Protein AF-A0A9P3Q0M2-F1 (afdb_monomer)

pLDDT: mean 89.01, std 15.73, range [30.95, 98.69]

Secondary structure (DSSP, 8-state):
--------------THHHHHHHHHHHHHHT--HHHHHHHHHHHHHHHHTT-HHHHHHHHHHHHHT-STHHHHHHHHHHHHHHHTT-HHHHHHHHHHHHHHT-THHHHHHHHHHTTT-HHHHHHHHHHHHHT--HHHHHHHHHHHHHHHHTT-HHHHHHHHHHHHHTT-HHHHHHHHHHHHHTT-HHHHHHHHHHHHHTT-HHHHHHHHHHHHHTT-HHHHHHHHHHHHHTT-HHHHHHHHHHHHHTT-HHHHHHHHHHHHHHH--

Radius of gyration: 24.87 Å; Cα contacts (8 Å, |Δi|>4): 373; chains: 1; bounding box: 57×40×70 Å

Structure (mmCIF, N/CA/C/O backbone):
data_AF-A0A9P3Q0M2-F1
#
_entry.id   AF-A0A9P3Q0M2-F1
#
loop_
_atom_site.group_PDB
_atom_site.id
_atom_site.type_symbol
_atom_site.label_atom_id
_atom_site.label_alt_id
_atom_site.label_comp_id
_atom_site.label_asym_id
_atom_site.label_entity_id
_atom_site.label_seq_id
_atom_site.pdbx_PDB_ins_code
_atom_site.Cartn_x
_atom_site.Cartn_y
_atom_site.Cartn_z
_atom_site.occupancy
_atom_site.B_iso_or_equiv
_atom_site.auth_seq_id
_atom_site.auth_comp_id
_atom_site.auth_asym_id
_atom_site.auth_atom_id
_atom_site.pdbx_PDB_model_num
ATOM 1 N N . MET A 1 1 ? 2.615 19.450 30.483 1.00 36.56 1 MET A N 1
ATOM 2 C CA . MET A 1 1 ? 1.726 19.900 29.389 1.00 36.56 1 MET A CA 1
ATOM 3 C C . MET A 1 1 ? 0.314 19.553 29.832 1.00 36.56 1 MET A C 1
ATOM 5 O O . MET A 1 1 ? 0.139 18.404 30.217 1.00 36.56 1 MET A O 1
ATOM 9 N N . PRO A 1 2 ? -0.629 20.501 29.944 1.00 39.22 2 PRO A N 1
ATOM 10 C CA . PRO A 1 2 ? -1.907 20.215 30.584 1.00 39.22 2 PRO A CA 1
ATOM 11 C C . PRO A 1 2 ? -2.795 19.398 29.638 1.00 39.22 2 PRO A C 1
ATOM 13 O O . PRO A 1 2 ? -2.992 19.779 28.486 1.00 39.22 2 PRO A O 1
ATOM 16 N N . HIS A 1 3 ? -3.291 18.266 30.135 1.00 30.95 3 HIS A N 1
ATOM 17 C CA . HIS A 1 3 ? -4.334 17.471 29.501 1.00 30.95 3 HIS A CA 1
ATOM 18 C C . HIS A 1 3 ? -5.631 18.290 29.502 1.00 30.95 3 HIS A C 1
ATOM 20 O O . HIS A 1 3 ? -6.037 18.797 30.545 1.00 30.95 3 HIS A O 1
ATOM 26 N N . ALA A 1 4 ? -6.252 18.466 28.336 1.00 34.69 4 ALA A N 1
ATOM 27 C CA . ALA A 1 4 ? -7.595 19.023 28.255 1.00 34.69 4 ALA A CA 1
ATOM 28 C C . ALA A 1 4 ? -8.579 17.959 28.761 1.00 34.69 4 ALA A C 1
ATOM 30 O O . ALA A 1 4 ? -8.802 16.948 28.098 1.00 34.69 4 ALA A O 1
ATOM 31 N N . GLU A 1 5 ? -9.112 18.167 29.962 1.00 33.06 5 GLU A N 1
ATOM 32 C CA . GLU A 1 5 ? -10.186 17.358 30.530 1.00 33.06 5 GLU A CA 1
ATOM 33 C C . GLU A 1 5 ? -11.499 17.733 29.830 1.00 33.06 5 GLU A C 1
ATOM 35 O O . GLU A 1 5 ? -11.988 18.856 29.940 1.00 33.06 5 GLU A O 1
ATOM 40 N N . PHE A 1 6 ? -12.049 16.799 29.055 1.00 36.62 6 PHE A N 1
ATOM 41 C CA . PHE A 1 6 ? -13.415 16.885 28.551 1.00 36.62 6 PHE A CA 1
ATOM 42 C C . PHE A 1 6 ? -14.324 16.212 29.585 1.00 36.62 6 PHE A C 1
ATOM 44 O O . PHE A 1 6 ? -14.354 14.986 29.677 1.00 36.62 6 PHE A O 1
ATOM 51 N N . GLU A 1 7 ? -15.015 17.010 30.403 1.00 31.94 7 GLU A N 1
ATOM 52 C CA . GLU A 1 7 ? -15.981 16.509 31.386 1.00 31.94 7 GLU A CA 1
ATOM 53 C C . GLU A 1 7 ? -17.173 15.836 30.684 1.00 31.94 7 GLU A C 1
ATOM 55 O O . GLU A 1 7 ? -17.812 16.402 29.791 1.00 31.94 7 GLU A O 1
ATOM 60 N N . VAL A 1 8 ? -17.458 14.598 31.096 1.00 35.34 8 VAL A N 1
ATOM 61 C CA . VAL A 1 8 ? -18.585 13.786 30.628 1.00 35.34 8 VAL A CA 1
ATOM 62 C C . VAL A 1 8 ? -19.666 13.818 31.707 1.00 35.34 8 VAL A C 1
ATOM 64 O O . VAL A 1 8 ? -19.626 13.043 32.659 1.00 35.34 8 VAL A O 1
ATOM 67 N N . GLU A 1 9 ? -20.640 14.718 31.570 1.00 31.38 9 GLU A N 1
ATOM 68 C CA . GLU A 1 9 ? -21.904 14.617 32.306 1.00 31.38 9 GLU A CA 1
ATOM 69 C C . GLU A 1 9 ? -22.794 13.576 31.612 1.00 31.38 9 GLU A C 1
ATOM 71 O O . GLU A 1 9 ? -23.269 13.780 30.491 1.00 31.38 9 GLU A O 1
ATOM 76 N N . ALA A 1 10 ? -22.970 12.428 32.266 1.00 36.44 10 ALA A N 1
ATOM 77 C CA . ALA A 1 10 ? -23.873 11.369 31.840 1.00 36.44 10 ALA A CA 1
ATOM 78 C C . ALA A 1 10 ? -25.262 11.613 32.441 1.00 36.44 10 ALA A C 1
ATOM 80 O O . ALA A 1 10 ? -25.423 11.547 33.658 1.00 36.44 10 ALA A O 1
ATOM 81 N N . ASP A 1 11 ? -26.259 11.858 31.590 1.00 34.75 11 ASP A N 1
ATOM 82 C CA . ASP A 1 11 ? -27.651 12.015 32.010 1.00 34.75 11 ASP A CA 1
ATOM 83 C C . ASP A 1 11 ? -28.546 11.028 31.240 1.00 34.75 11 ASP A C 1
ATOM 85 O O . ASP A 1 11 ? -28.622 11.065 30.011 1.00 34.75 11 ASP A O 1
ATOM 89 N N . GLY A 1 12 ? -29.192 10.130 31.993 1.00 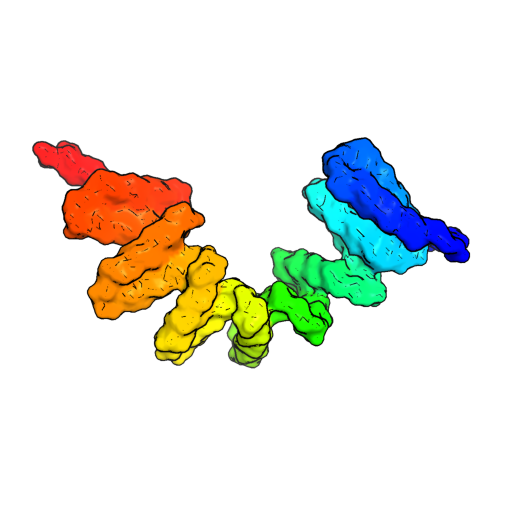37.06 12 GLY A N 1
ATOM 90 C CA . GLY A 1 12 ? -30.376 9.347 31.612 1.00 37.06 12 GLY A CA 1
ATOM 91 C C . GLY A 1 12 ? -30.240 8.309 30.489 1.00 37.06 12 GLY A C 1
ATOM 92 O O . GLY A 1 12 ? -30.493 8.609 29.326 1.00 37.06 12 GLY A O 1
ATOM 93 N N . ALA A 1 13 ? -29.984 7.047 30.853 1.00 41.59 13 ALA A N 1
ATOM 94 C CA . ALA A 1 13 ? -30.160 5.886 29.979 1.00 41.59 13 ALA A CA 1
ATOM 95 C C . ALA A 1 13 ? -31.658 5.585 29.766 1.00 41.59 13 ALA A C 1
ATOM 97 O O . ALA A 1 13 ? -32.341 5.068 30.650 1.00 41.59 13 ALA A O 1
ATOM 98 N N . GLY A 1 14 ? -32.156 5.916 28.580 1.00 37.84 14 GLY A N 1
ATOM 99 C CA . GLY A 1 14 ? -33.434 5.474 28.033 1.00 37.84 14 GLY A CA 1
ATOM 100 C C . GLY A 1 14 ? -33.259 5.217 26.537 1.00 37.84 14 GLY A C 1
ATOM 101 O O . GLY A 1 14 ? -32.333 5.756 25.937 1.00 37.84 14 GLY A O 1
ATOM 102 N N . ASP A 1 15 ? -34.142 4.405 25.965 1.00 45.91 15 ASP A N 1
ATOM 103 C CA . ASP A 1 15 ? -34.251 3.882 24.581 1.00 45.91 15 ASP A CA 1
ATOM 104 C C . ASP A 1 15 ? -34.041 4.893 23.411 1.00 45.91 15 ASP A C 1
ATOM 106 O O . ASP A 1 15 ? -34.104 4.551 22.236 1.00 45.91 15 ASP A O 1
ATOM 110 N N . ASP A 1 16 ? -33.755 6.160 23.715 1.00 50.00 16 ASP A N 1
ATOM 111 C CA . ASP A 1 16 ? -33.423 7.245 22.787 1.00 50.00 16 ASP A CA 1
ATOM 112 C C . ASP A 1 16 ? -31.990 7.169 22.224 1.00 50.00 16 ASP A C 1
ATOM 114 O O . ASP A 1 16 ? -31.691 7.821 21.219 1.00 50.00 16 ASP A O 1
ATOM 118 N N . GLY A 1 17 ? -31.089 6.424 22.877 1.00 50.56 17 GLY A N 1
ATOM 119 C CA . GLY A 1 17 ? -29.683 6.291 22.469 1.00 50.56 17 GLY A CA 1
ATOM 120 C C . GLY A 1 17 ? -29.527 5.608 21.108 1.00 50.56 17 GLY A C 1
ATOM 121 O O . GLY A 1 17 ? -28.944 6.189 20.193 1.00 50.56 17 GLY A O 1
ATOM 122 N N . ASP A 1 18 ? -30.147 4.440 20.942 1.00 53.16 18 ASP A N 1
ATOM 123 C CA . ASP A 1 18 ? -30.069 3.624 19.720 1.00 53.16 18 ASP A CA 1
ATOM 124 C C . ASP A 1 18 ? -30.731 4.344 18.523 1.00 53.16 18 ASP A C 1
ATOM 126 O O . ASP A 1 18 ? -30.150 4.516 17.448 1.00 53.16 18 ASP A O 1
ATOM 130 N N . MET A 1 19 ? -31.891 4.967 18.774 1.00 58.34 19 MET A N 1
ATOM 131 C CA . MET A 1 19 ? -32.598 5.825 17.813 1.00 58.34 19 MET A CA 1
ATOM 132 C C . MET A 1 19 ? -31.784 7.051 17.372 1.00 58.34 19 MET A C 1
ATOM 134 O O . MET A 1 19 ? -32.014 7.598 16.289 1.00 58.34 19 MET A O 1
ATOM 138 N N . SER A 1 20 ? -30.858 7.531 18.208 1.00 69.94 20 SER A N 1
ATOM 139 C CA . SER A 1 20 ? -30.051 8.709 17.891 1.00 69.94 20 SER A CA 1
ATOM 140 C C . SER A 1 20 ? -28.869 8.401 16.972 1.00 69.94 20 SER A C 1
ATOM 142 O O . SER A 1 20 ? -28.555 9.234 16.117 1.00 69.94 20 SER A O 1
ATOM 144 N N . CYS A 1 21 ? -28.272 7.209 17.068 1.00 72.88 21 CYS A N 1
ATOM 145 C CA . CYS A 1 21 ? -27.162 6.803 16.206 1.00 72.88 21 CYS A CA 1
ATOM 146 C C . CYS A 1 21 ? -27.637 6.477 14.779 1.00 72.88 21 CYS A C 1
ATOM 148 O O . CYS A 1 21 ? -27.125 7.046 13.809 1.00 72.88 21 CYS A O 1
ATOM 150 N N . GLU A 1 22 ? -28.687 5.661 14.636 1.00 75.50 22 GLU A N 1
ATOM 151 C CA . GLU A 1 22 ? -29.245 5.312 13.320 1.00 75.50 22 GLU A CA 1
ATOM 152 C C . GLU A 1 22 ? -29.756 6.546 12.566 1.00 75.50 22 GLU A C 1
ATOM 154 O O . GLU A 1 22 ? -29.507 6.731 11.370 1.00 75.50 22 GLU A O 1
ATOM 159 N N . ARG A 1 23 ? -30.431 7.453 13.280 1.00 75.31 23 ARG A N 1
ATOM 160 C CA . ARG A 1 23 ? -30.933 8.701 12.698 1.00 75.31 23 ARG A CA 1
ATOM 161 C C . ARG A 1 23 ? -29.802 9.611 12.233 1.00 75.31 23 ARG A C 1
ATOM 163 O O . ARG A 1 23 ? -29.940 10.256 11.194 1.00 75.31 23 ARG A O 1
ATOM 170 N N . ALA A 1 24 ? -28.701 9.675 12.976 1.00 78.06 24 ALA A N 1
ATOM 171 C CA . ALA A 1 24 ? -27.523 10.433 12.576 1.00 78.06 24 ALA A CA 1
ATOM 172 C C . ALA A 1 24 ? -26.883 9.855 11.307 1.00 78.06 24 ALA A C 1
ATOM 174 O O . ALA A 1 24 ? -26.592 10.610 10.378 1.00 78.06 24 ALA A O 1
ATOM 175 N N . ARG A 1 25 ? -26.762 8.525 11.219 1.00 80.31 25 ARG A N 1
ATOM 176 C CA . ARG A 1 25 ? -26.236 7.835 10.035 1.00 80.31 25 ARG A CA 1
ATOM 177 C C . ARG A 1 25 ? -27.048 8.140 8.778 1.00 80.31 25 ARG A C 1
ATOM 179 O O . ARG A 1 25 ? -26.479 8.582 7.783 1.00 80.31 25 ARG A O 1
ATOM 186 N N . LEU A 1 26 ? -28.375 8.015 8.850 1.00 76.88 26 LEU A N 1
ATOM 187 C CA . LEU A 1 26 ? -29.267 8.339 7.730 1.00 76.88 26 LEU A CA 1
ATOM 188 C C . LEU A 1 26 ? -29.127 9.797 7.276 1.00 76.88 26 LEU A C 1
ATOM 190 O O . LEU A 1 26 ? -29.153 10.080 6.083 1.00 76.88 26 LEU A O 1
ATOM 194 N N . LEU A 1 27 ? -28.978 10.735 8.214 1.00 77.06 27 LEU A N 1
ATOM 195 C CA . LEU A 1 27 ? -28.785 12.151 7.895 1.00 77.06 27 LEU A CA 1
ATOM 196 C C . LEU A 1 27 ? -27.441 12.397 7.205 1.00 77.06 27 LEU A C 1
ATOM 198 O O . LEU A 1 27 ? -27.375 13.179 6.258 1.00 77.06 27 LEU A O 1
ATOM 202 N N . TYR A 1 28 ? -26.388 11.723 7.650 1.00 74.75 28 TYR A N 1
ATOM 203 C CA . TYR A 1 28 ? -25.047 11.873 7.107 1.00 74.75 28 TYR A CA 1
ATOM 204 C C . TYR A 1 28 ? -24.900 11.268 5.699 1.00 74.75 28 TYR A C 1
ATOM 206 O O . TYR A 1 28 ? -24.340 11.914 4.813 1.00 74.75 28 TYR A O 1
ATOM 214 N N . GLU A 1 29 ? -25.493 10.097 5.446 1.00 80.75 29 GLU A N 1
ATOM 215 C CA . GLU A 1 29 ? -25.455 9.411 4.140 1.00 80.75 29 GLU A CA 1
ATOM 216 C C . GLU A 1 29 ? -26.089 10.232 2.996 1.00 80.75 29 GLU A C 1
ATOM 218 O O . GLU A 1 29 ? -25.781 10.019 1.825 1.00 80.75 29 GLU A O 1
ATOM 223 N N . THR A 1 30 ? -26.928 11.226 3.308 1.00 75.81 30 THR A N 1
ATOM 224 C CA . THR A 1 30 ? -27.509 12.131 2.298 1.00 75.81 30 THR A CA 1
ATOM 225 C C . THR A 1 30 ? -26.519 13.146 1.712 1.00 75.81 30 THR A C 1
ATOM 227 O O . THR A 1 30 ? -26.851 13.817 0.733 1.00 75.81 30 THR A O 1
ATOM 230 N N . GLY A 1 31 ? -25.330 13.314 2.308 1.00 70.19 31 GLY A N 1
ATOM 231 C CA . GLY A 1 31 ? -24.281 14.222 1.820 1.00 70.19 31 GLY A CA 1
ATOM 232 C C . GLY A 1 31 ? -24.611 15.719 1.914 1.00 70.19 31 GLY A C 1
ATOM 233 O O . GLY A 1 31 ? -23.877 16.557 1.390 1.00 70.19 31 GLY A O 1
ATOM 234 N N . ASN A 1 32 ? -25.713 16.091 2.571 1.00 76.81 32 ASN A N 1
ATOM 235 C CA . ASN A 1 32 ? -26.120 17.483 2.731 1.00 76.81 32 ASN A CA 1
ATOM 236 C C . ASN A 1 32 ? -25.413 18.126 3.935 1.00 76.81 32 ASN A C 1
ATOM 238 O O . ASN A 1 32 ? -25.534 17.650 5.062 1.00 76.81 32 ASN A O 1
ATOM 242 N N . VAL A 1 33 ? -24.745 19.263 3.717 1.00 74.38 33 VAL A N 1
ATOM 243 C CA . VAL A 1 33 ? -23.984 19.995 4.751 1.00 74.38 33 VAL A CA 1
ATOM 244 C C . VAL A 1 33 ? -24.834 20.352 5.980 1.00 74.38 33 VAL A C 1
ATOM 246 O O . VAL A 1 33 ? -24.367 20.233 7.111 1.00 74.38 33 VAL A O 1
ATOM 249 N N . ALA A 1 34 ? -26.100 20.740 5.796 1.00 73.94 34 ALA A N 1
ATOM 250 C CA . ALA A 1 34 ? -26.996 21.047 6.913 1.00 73.94 34 ALA A CA 1
ATOM 251 C C . ALA A 1 34 ? -27.408 19.785 7.693 1.00 73.94 34 ALA A C 1
ATOM 253 O O . ALA A 1 34 ? -27.592 19.837 8.910 1.00 73.94 34 ALA A O 1
ATOM 254 N N . LEU A 1 35 ? -27.523 18.644 7.007 1.00 78.50 35 LEU A N 1
ATOM 255 C CA . LEU A 1 35 ? -27.840 17.359 7.633 1.00 78.50 35 LEU A CA 1
ATOM 256 C C . LEU A 1 35 ? -26.613 16.747 8.327 1.00 78.50 35 LEU A C 1
ATOM 258 O O . LEU A 1 35 ? -26.788 16.095 9.351 1.00 78.50 35 LEU A O 1
ATOM 262 N N . ARG A 1 36 ? -25.388 17.057 7.877 1.00 79.88 36 ARG A N 1
ATOM 263 C CA . ARG A 1 36 ? -24.129 16.712 8.568 1.00 79.88 36 ARG A CA 1
ATOM 264 C C . ARG A 1 36 ? -24.054 17.347 9.960 1.00 79.88 36 ARG A C 1
ATOM 266 O O . ARG A 1 36 ? -23.801 16.645 10.930 1.00 79.88 36 ARG A O 1
ATOM 273 N N . ALA A 1 37 ? -24.386 18.634 10.094 1.00 83.00 37 ALA A N 1
ATOM 274 C CA . ALA A 1 37 ? -24.434 19.303 11.402 1.00 83.00 37 ALA A CA 1
ATOM 275 C C . ALA A 1 37 ? -25.520 18.722 12.334 1.00 83.00 37 ALA A C 1
ATOM 277 O O . ALA A 1 37 ? -25.347 18.645 13.553 1.00 83.00 37 ALA A O 1
ATOM 278 N N . ALA A 1 38 ? -26.653 18.290 11.769 1.00 84.69 38 ALA A N 1
ATOM 279 C CA . ALA A 1 38 ? -27.684 17.595 12.532 1.00 84.69 38 ALA A CA 1
ATOM 280 C C . ALA A 1 38 ? -27.216 16.197 12.977 1.00 84.69 38 ALA A C 1
ATOM 282 O O . ALA A 1 38 ? -27.433 15.837 14.134 1.00 84.69 38 ALA A O 1
ATOM 283 N N . ALA A 1 39 ? -26.552 15.443 12.096 1.00 85.50 39 ALA A N 1
ATOM 284 C CA . ALA A 1 39 ? -25.956 14.144 12.401 1.00 85.50 39 ALA A CA 1
ATOM 285 C C . ALA A 1 39 ? -24.900 14.257 13.509 1.00 85.50 39 ALA A C 1
ATOM 287 O O . ALA A 1 39 ? -24.978 13.528 14.494 1.00 85.50 39 ALA A O 1
ATOM 288 N N . GLU A 1 40 ? -24.001 15.244 13.423 1.00 89.31 40 GLU A N 1
ATOM 289 C CA . GLU A 1 40 ? -23.014 15.537 14.466 1.00 89.31 40 GLU A CA 1
ATOM 290 C C . GLU A 1 40 ? -23.672 15.717 15.834 1.00 89.31 40 GLU A C 1
ATOM 292 O O . GLU A 1 40 ? -23.230 15.136 16.824 1.00 89.31 40 GLU A O 1
ATOM 297 N N . LYS A 1 41 ? -24.745 16.512 15.910 1.00 89.12 41 LYS A N 1
ATOM 298 C CA . LYS A 1 41 ? -25.440 16.766 17.176 1.00 89.12 41 LYS A CA 1
ATOM 299 C C . LYS A 1 41 ? -25.989 15.478 17.794 1.00 89.12 41 LYS A C 1
ATOM 301 O O . LYS A 1 41 ? -25.899 15.305 19.010 1.00 89.12 41 LYS A O 1
ATOM 306 N N . TRP A 1 42 ? -26.558 14.600 16.973 1.00 88.81 42 TRP A N 1
ATOM 307 C CA . TRP A 1 42 ? -27.089 13.315 17.419 1.00 88.81 42 TRP A CA 1
ATOM 308 C C . TRP A 1 42 ? -25.973 12.355 17.839 1.00 88.81 42 TRP A C 1
ATOM 310 O O . TRP A 1 42 ? -26.016 11.848 18.960 1.00 88.81 42 TRP A O 1
ATOM 320 N N . TRP A 1 43 ? -24.922 12.203 17.031 1.00 90.88 43 TRP A N 1
ATOM 321 C CA . TRP A 1 43 ? -23.765 11.384 17.395 1.00 90.88 43 TRP A CA 1
ATOM 322 C C . TRP A 1 43 ? -23.063 11.887 18.653 1.00 90.88 43 TRP A C 1
ATOM 324 O O . TRP A 1 43 ? -22.723 11.087 19.511 1.00 90.88 43 TRP A O 1
ATOM 334 N N . ARG A 1 44 ? -22.921 13.202 18.854 1.00 92.88 44 ARG A N 1
ATOM 335 C CA . ARG A 1 44 ? -22.364 13.769 20.097 1.00 92.88 44 ARG A CA 1
ATOM 336 C C . ARG A 1 44 ? -23.197 13.459 21.335 1.00 92.88 44 ARG A C 1
ATOM 338 O O . ARG A 1 44 ? -22.645 13.461 22.434 1.00 92.88 44 ARG A O 1
ATOM 345 N N . ARG A 1 45 ? -24.511 13.282 21.194 1.00 91.00 45 ARG A N 1
ATOM 346 C CA . ARG A 1 45 ? -25.385 12.882 22.303 1.00 91.00 45 ARG A CA 1
ATOM 347 C C . ARG A 1 45 ? -25.177 11.402 22.620 1.00 91.00 45 ARG A C 1
ATOM 349 O O . ARG A 1 45 ? -24.841 11.088 23.755 1.00 91.00 45 ARG A O 1
ATOM 356 N N . ALA A 1 46 ? -25.287 10.541 21.612 1.00 90.69 46 ALA A N 1
ATOM 357 C CA . ALA A 1 46 ? -25.089 9.098 21.745 1.00 90.69 46 ALA A CA 1
ATOM 358 C C . ALA A 1 46 ? -23.677 8.738 22.249 1.00 90.69 46 ALA A C 1
ATOM 360 O O . ALA A 1 46 ? -23.503 7.945 23.175 1.00 90.69 46 ALA A O 1
ATOM 361 N N . ALA A 1 47 ? -22.651 9.397 21.710 1.00 92.00 47 ALA A N 1
ATOM 362 C CA . ALA A 1 47 ? -21.263 9.156 22.081 1.00 92.00 47 ALA A CA 1
ATOM 363 C C . ALA A 1 47 ? -20.985 9.481 23.558 1.00 92.00 47 ALA A C 1
ATOM 365 O O . ALA A 1 47 ? -20.221 8.769 24.213 1.00 92.00 47 ALA A O 1
ATOM 366 N N . ARG A 1 48 ? -21.640 10.519 24.104 1.00 91.94 48 ARG A N 1
ATOM 367 C CA . ARG A 1 48 ? -21.566 10.872 25.534 1.00 91.94 48 ARG A CA 1
ATOM 368 C C . ARG A 1 48 ? -22.298 9.885 26.434 1.00 91.94 48 ARG A C 1
ATOM 370 O O . ARG A 1 48 ? -21.877 9.705 27.569 1.00 91.94 48 ARG A O 1
ATOM 377 N N . SER A 1 49 ? -23.341 9.219 25.938 1.00 89.50 49 SER A N 1
ATOM 378 C CA . SER A 1 49 ? -23.985 8.113 26.658 1.00 89.50 49 SER A CA 1
ATOM 379 C C . SER A 1 49 ? -23.201 6.795 26.597 1.00 89.50 49 SER A C 1
ATOM 381 O O . SER A 1 49 ? -23.654 5.803 27.155 1.00 89.50 49 SER A O 1
ATOM 383 N N . GLY A 1 50 ? -22.026 6.774 25.957 1.00 89.31 50 GLY A N 1
ATOM 384 C CA . GLY A 1 50 ? -21.166 5.591 25.883 1.00 89.31 50 GLY A CA 1
ATOM 385 C C . GLY A 1 50 ? -21.416 4.691 24.673 1.00 89.31 50 GLY A C 1
ATOM 386 O O . GLY A 1 50 ? -20.861 3.600 24.625 1.00 89.31 50 GLY A O 1
ATOM 387 N N . ASP A 1 51 ? -22.211 5.131 23.695 1.00 92.50 51 ASP A N 1
ATOM 388 C CA . ASP A 1 51 ? -22.429 4.389 22.451 1.00 92.50 51 ASP A CA 1
ATOM 389 C C . ASP A 1 51 ? -21.146 4.392 21.601 1.00 92.50 51 ASP A C 1
ATOM 391 O O . ASP A 1 51 ? -20.719 5.432 21.089 1.00 92.50 51 ASP A O 1
ATOM 395 N N . HIS A 1 52 ? -20.522 3.222 21.460 1.00 92.31 52 HIS A N 1
ATOM 396 C CA . HIS A 1 52 ? -19.262 3.064 20.737 1.00 92.31 52 HIS A CA 1
ATOM 397 C C . HIS A 1 52 ? -19.402 3.255 19.222 1.00 92.31 52 HIS A C 1
ATOM 399 O O . HIS A 1 52 ? -18.461 3.749 18.600 1.00 92.31 52 HIS A O 1
ATOM 405 N N . GLU A 1 53 ? -20.552 2.920 18.632 1.00 91.19 53 GLU A N 1
ATOM 40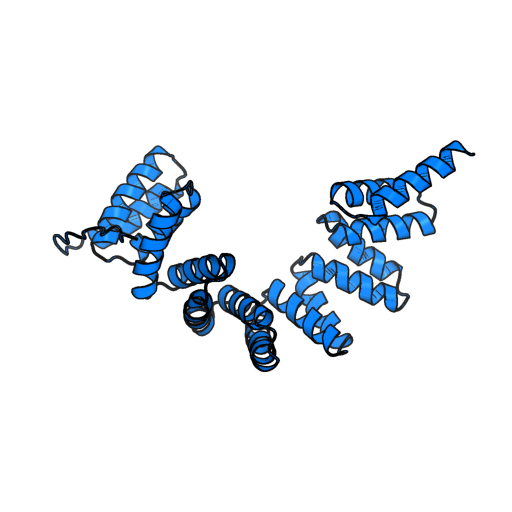6 C CA . GLU A 1 53 ? -20.831 3.136 17.205 1.00 91.19 53 GLU A CA 1
ATOM 407 C C . GLU A 1 53 ? -20.944 4.637 16.919 1.00 91.19 53 GLU A C 1
ATOM 409 O O . GLU A 1 53 ? -20.375 5.156 15.954 1.00 91.19 53 GLU A O 1
ATOM 414 N N . ALA A 1 54 ? -21.610 5.375 17.812 1.00 91.94 54 ALA A N 1
ATOM 415 C CA . ALA A 1 54 ? -21.691 6.826 17.715 1.00 91.94 54 ALA A CA 1
ATOM 416 C C . ALA A 1 54 ? -20.336 7.505 17.955 1.00 91.94 54 ALA A C 1
ATOM 418 O O . ALA A 1 54 ? -20.007 8.467 17.262 1.00 91.94 54 ALA A O 1
ATOM 419 N N . GLN A 1 55 ? -19.535 7.011 18.906 1.00 95.25 55 GLN A N 1
ATOM 420 C CA . GLN A 1 55 ? -18.159 7.478 19.122 1.00 95.25 55 GLN A CA 1
ATOM 421 C C . GLN A 1 55 ? -17.302 7.257 17.865 1.00 95.25 55 GLN A C 1
ATOM 423 O O . GLN A 1 55 ? -16.606 8.172 17.423 1.00 95.25 55 GLN A O 1
ATOM 428 N N . TYR A 1 56 ? -17.388 6.079 17.243 1.00 93.81 56 TYR A N 1
ATOM 429 C CA . TYR A 1 56 ? -16.696 5.789 15.989 1.00 93.81 56 TYR A CA 1
ATOM 430 C C . TYR A 1 56 ? -17.147 6.717 14.856 1.00 93.81 56 TYR A C 1
ATOM 432 O O . TYR A 1 56 ? -16.307 7.378 14.238 1.00 93.81 56 TYR A O 1
ATOM 440 N N . SER A 1 57 ? -18.458 6.812 14.630 1.00 91.62 57 SER A N 1
ATOM 441 C CA . SER A 1 57 ? -19.055 7.613 13.555 1.00 91.62 57 SER A CA 1
ATOM 442 C C . SER A 1 57 ? -18.726 9.101 13.694 1.00 91.62 57 SER A C 1
ATOM 444 O O . SER A 1 57 ? -18.353 9.759 12.721 1.00 91.62 57 SER A O 1
ATOM 446 N N . LEU A 1 58 ? -18.774 9.627 14.922 1.00 91.88 58 LEU A N 1
ATOM 447 C CA . LEU A 1 58 ? -18.353 10.993 15.224 1.00 91.88 58 LEU A CA 1
ATOM 448 C C . LEU A 1 58 ? -16.865 11.201 14.927 1.00 91.88 58 LEU A C 1
ATOM 450 O O . LEU A 1 58 ? -16.494 12.207 14.324 1.00 91.88 58 LEU A O 1
ATOM 454 N N . GLY A 1 59 ? -16.019 10.243 15.317 1.00 91.62 59 GLY A N 1
ATOM 455 C CA . GLY A 1 59 ? -14.590 10.277 15.022 1.00 91.62 59 GLY A CA 1
ATOM 456 C C . GLY A 1 59 ? -14.298 10.295 13.520 1.00 91.62 59 GLY A C 1
ATOM 457 O O . GLY A 1 59 ? -13.487 11.101 13.070 1.00 91.62 59 GLY A O 1
ATOM 458 N N . VAL A 1 60 ? -15.000 9.476 12.726 1.00 89.69 60 VAL A N 1
ATOM 459 C CA . VAL A 1 60 ? -14.871 9.460 11.256 1.00 89.69 60 VAL A CA 1
ATOM 460 C C . VAL A 1 60 ? -15.258 10.809 10.656 1.00 89.69 60 VAL A C 1
ATOM 462 O O . VAL A 1 60 ? -14.480 11.384 9.898 1.00 89.69 60 VAL A O 1
ATOM 465 N N . MET A 1 61 ? -16.408 11.360 11.044 1.00 88.25 61 MET A N 1
ATOM 466 C CA . MET A 1 61 ? -16.865 12.653 10.536 1.00 88.25 61 MET A CA 1
ATOM 467 C C . MET A 1 61 ? -15.875 13.785 10.865 1.00 88.25 61 MET A C 1
ATOM 469 O O . MET A 1 61 ? -15.511 14.563 9.985 1.00 88.25 61 MET A O 1
ATOM 473 N N . LEU A 1 62 ? -15.391 13.857 12.110 1.00 89.00 62 LEU A N 1
ATOM 474 C CA . LEU A 1 62 ? -14.408 14.866 12.526 1.00 89.00 62 LEU A CA 1
ATOM 475 C C . LEU A 1 62 ? -13.051 14.689 11.829 1.00 89.00 62 LEU A C 1
ATOM 477 O O . LEU A 1 62 ? -12.351 15.673 11.586 1.00 89.00 62 LEU A O 1
ATOM 481 N N . HIS A 1 63 ? -12.679 13.448 11.503 1.00 85.69 63 HIS A N 1
ATOM 482 C CA . HIS A 1 63 ? -11.463 13.139 10.760 1.00 85.69 63 HIS A CA 1
ATOM 483 C C . HIS A 1 63 ? -11.534 13.604 9.300 1.00 85.69 63 HIS A C 1
ATOM 485 O O . HIS A 1 63 ? -10.546 14.092 8.761 1.00 85.69 63 HIS A O 1
ATOM 491 N N . GLU A 1 64 ? -12.678 13.459 8.636 1.00 83.19 64 GLU A N 1
ATOM 492 C CA . GLU A 1 64 ? -12.856 13.977 7.272 1.00 83.19 64 GLU A CA 1
ATOM 493 C C . GLU A 1 64 ? -12.765 15.503 7.212 1.00 83.19 64 GLU A C 1
ATOM 495 O O . GLU A 1 64 ? -12.199 16.055 6.272 1.00 83.19 64 GLU A O 1
ATOM 500 N N . ASP A 1 65 ? -13.265 16.173 8.251 1.00 77.31 65 ASP A N 1
ATOM 501 C CA . ASP A 1 65 ? -13.195 17.626 8.415 1.00 77.31 65 ASP A CA 1
ATOM 502 C C . ASP A 1 65 ? -11.874 18.066 9.091 1.00 77.31 65 ASP A C 1
ATOM 504 O O . ASP A 1 65 ? -11.782 19.163 9.655 1.00 77.31 65 ASP A O 1
ATOM 508 N N . ALA A 1 66 ? -10.844 17.205 9.110 1.00 69.75 66 ALA A N 1
ATOM 509 C CA . ALA A 1 66 ? -9.631 17.422 9.894 1.00 69.75 66 ALA A CA 1
ATOM 510 C C . ALA A 1 66 ? -8.822 18.646 9.425 1.00 69.75 66 ALA A C 1
ATOM 512 O O . ALA A 1 66 ? -7.987 18.576 8.524 1.00 69.75 66 ALA A O 1
ATOM 513 N N . THR A 1 67 ? -8.982 19.757 10.146 1.00 59.84 67 THR A N 1
ATOM 514 C CA . THR A 1 67 ? -8.053 20.890 10.174 1.00 59.84 67 THR A CA 1
ATOM 515 C C . THR A 1 67 ? -7.698 21.191 11.628 1.00 59.84 67 THR A C 1
ATOM 517 O O . THR A 1 67 ? -8.555 21.584 12.421 1.00 59.84 67 THR A O 1
ATOM 520 N N . GLY A 1 68 ? -6.430 21.005 12.006 1.00 62.59 68 GLY A N 1
ATOM 521 C CA . GLY A 1 68 ? -5.957 21.278 13.365 1.00 62.59 68 GLY A CA 1
ATOM 522 C C . GLY A 1 68 ? -6.701 20.471 14.439 1.00 62.59 68 GLY A C 1
ATOM 523 O O . GLY A 1 68 ? -6.546 19.256 14.527 1.00 62.59 68 GLY A O 1
ATOM 524 N N . ARG A 1 69 ? -7.505 21.163 15.260 1.00 63.47 69 ARG A N 1
ATOM 525 C CA . ARG A 1 69 ? -8.133 20.641 16.492 1.00 63.47 69 ARG A CA 1
ATOM 526 C C . ARG A 1 69 ? -9.151 19.515 16.255 1.00 63.47 69 ARG A C 1
ATOM 528 O O . ARG A 1 69 ? -9.283 18.656 17.120 1.00 63.47 69 ARG A O 1
ATOM 535 N N . SER A 1 70 ? -9.826 19.472 15.101 1.00 76.38 70 SER A N 1
ATOM 536 C CA . SER A 1 70 ? -10.784 18.393 14.788 1.00 76.38 70 SER A CA 1
ATOM 537 C C . SER A 1 70 ? -10.102 17.028 14.659 1.00 76.38 70 SER A C 1
ATOM 539 O O . SER A 1 70 ? -10.697 16.007 14.991 1.00 76.38 70 SER A O 1
ATOM 541 N N . GLY A 1 71 ? -8.818 17.002 14.284 1.00 81.06 71 GLY A N 1
ATOM 542 C CA . GLY A 1 71 ? -8.039 15.771 14.245 1.00 81.06 71 GLY A CA 1
ATOM 543 C C . GLY A 1 71 ? -7.803 15.167 15.631 1.00 81.06 71 GLY A C 1
ATOM 544 O O . GLY A 1 71 ? -7.908 13.952 15.774 1.00 81.06 71 GLY A O 1
ATOM 545 N N . GLU A 1 72 ? -7.465 15.972 16.640 1.00 86.50 72 GLU A N 1
ATOM 546 C CA . GLU A 1 72 ? -7.260 15.488 18.017 1.00 86.50 72 GLU A CA 1
ATOM 547 C C . GLU A 1 72 ? -8.572 14.992 18.630 1.00 86.50 72 GLU A C 1
ATOM 549 O O . GLU A 1 72 ? -8.602 13.952 19.286 1.00 86.50 72 GLU A O 1
ATOM 554 N N . GLU A 1 73 ? -9.672 15.692 18.351 1.00 90.50 73 GLU A N 1
ATOM 555 C CA . GLU A 1 73 ? -10.997 15.288 18.811 1.00 90.50 73 GLU A CA 1
ATOM 556 C C . GLU A 1 73 ? -11.461 13.973 18.161 1.00 90.50 73 GLU A C 1
ATOM 558 O O . GLU A 1 73 ? -11.970 13.092 18.852 1.00 90.50 73 GLU A O 1
ATOM 563 N N . ALA A 1 74 ? -11.236 13.796 16.855 1.00 91.19 74 ALA A N 1
ATOM 564 C CA . ALA A 1 74 ? -11.529 12.538 16.169 1.00 91.19 74 ALA A CA 1
ATOM 565 C C . ALA A 1 74 ? -10.823 11.345 16.832 1.00 91.19 74 ALA A C 1
ATOM 567 O O . ALA A 1 74 ? -11.419 10.293 17.058 1.00 91.19 74 ALA A O 1
ATOM 568 N N . GLU A 1 75 ? -9.552 11.531 17.188 1.00 91.50 75 GLU A N 1
ATOM 569 C CA . GLU A 1 75 ? -8.752 10.507 17.854 1.00 91.50 75 GLU A CA 1
ATOM 570 C C . GLU A 1 75 ? -9.239 10.212 19.275 1.00 91.50 75 GLU A C 1
ATOM 572 O O . GLU A 1 75 ? -9.265 9.048 19.672 1.00 91.50 75 GLU A O 1
ATOM 577 N N . TYR A 1 76 ? -9.669 11.231 20.025 1.00 93.88 76 TYR A N 1
ATOM 578 C CA . TYR A 1 76 ? -10.290 11.046 21.338 1.00 93.88 76 TYR A CA 1
ATOM 579 C C . TYR A 1 76 ? -11.521 10.133 21.250 1.00 93.88 76 TYR A C 1
ATOM 581 O O . TYR A 1 76 ? -11.621 9.152 21.992 1.00 93.88 76 TYR A O 1
ATOM 589 N N . TRP A 1 77 ? -12.421 10.401 20.300 1.00 94.94 77 TRP A N 1
ATOM 590 C CA . TRP A 1 77 ? -13.614 9.579 20.109 1.00 94.94 77 TRP A CA 1
ATOM 591 C C . TRP A 1 77 ? -13.282 8.162 19.633 1.00 94.94 77 TRP A C 1
ATOM 593 O O . TRP A 1 7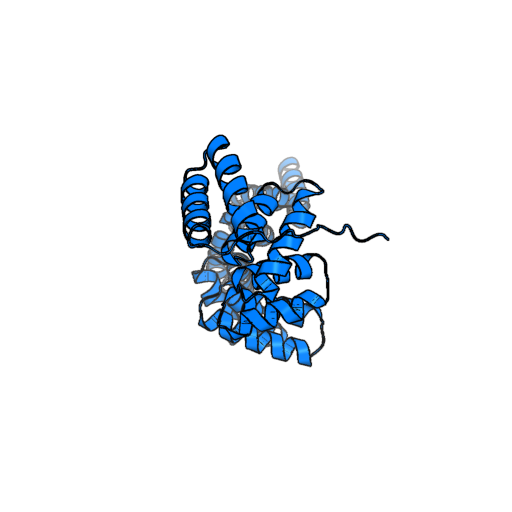7 ? -13.855 7.198 20.143 1.00 94.94 77 TRP A O 1
ATOM 603 N N . TRP A 1 78 ? -12.302 8.000 18.740 1.00 94.88 78 TRP A N 1
ATOM 604 C CA . TRP A 1 78 ? -11.820 6.673 18.355 1.00 94.88 78 TRP A CA 1
ATOM 605 C C . TRP A 1 78 ? -11.177 5.907 19.510 1.00 94.88 78 TRP A C 1
ATOM 607 O O . TRP A 1 78 ? -11.427 4.713 19.620 1.00 94.88 78 TRP A O 1
ATOM 617 N N . ARG A 1 79 ? -10.417 6.548 20.408 1.00 96.19 79 ARG A N 1
ATOM 618 C CA . ARG A 1 79 ? -9.866 5.892 21.613 1.00 96.19 79 ARG A CA 1
ATOM 619 C C . ARG A 1 79 ? -10.971 5.386 22.544 1.00 96.19 79 ARG A C 1
ATOM 621 O O . ARG A 1 79 ? -10.868 4.273 23.065 1.00 96.19 79 ARG A O 1
ATOM 628 N N . LEU A 1 80 ? -12.046 6.154 22.721 1.00 96.12 80 LEU A N 1
ATOM 629 C CA . LEU A 1 80 ? -13.211 5.715 23.498 1.00 96.12 80 LEU A CA 1
ATOM 630 C C . LEU A 1 80 ? -13.903 4.512 22.843 1.00 96.12 80 LEU A C 1
ATOM 632 O O . LEU A 1 80 ? -14.046 3.475 23.488 1.00 96.12 80 LEU A O 1
ATOM 636 N N . ALA A 1 81 ? -14.222 4.593 21.550 1.00 96.12 81 ALA A N 1
ATOM 637 C CA . ALA A 1 81 ? -14.842 3.483 20.822 1.00 96.12 81 ALA A CA 1
ATOM 638 C C . ALA A 1 81 ? -13.948 2.226 20.814 1.00 96.12 81 ALA A C 1
ATOM 640 O O . ALA A 1 81 ? -14.418 1.104 21.017 1.00 96.12 81 ALA A O 1
ATOM 641 N N . ALA A 1 82 ? -12.638 2.410 20.631 1.00 95.19 82 ALA A N 1
ATOM 642 C CA . ALA A 1 82 ? -11.650 1.340 20.594 1.00 95.19 82 ALA A CA 1
ATOM 643 C C . ALA A 1 82 ? -11.498 0.633 21.948 1.00 95.19 82 ALA A C 1
ATOM 645 O O . ALA A 1 82 ? -11.446 -0.604 22.000 1.00 95.19 82 ALA A O 1
ATOM 646 N N . SER A 1 83 ? -11.470 1.393 23.048 1.00 93.94 83 SER A N 1
ATOM 647 C CA . SER A 1 83 ? -11.473 0.818 24.399 1.00 93.94 83 SER A CA 1
ATOM 648 C C . SER A 1 83 ? -12.788 0.088 24.702 1.00 93.94 83 SER A C 1
ATOM 650 O O . SER A 1 83 ? -12.768 -0.954 25.352 1.00 93.94 83 SER A O 1
ATOM 652 N N . GLY A 1 84 ? -13.897 0.554 24.120 1.00 91.62 84 GLY A N 1
ATOM 653 C CA . GLY A 1 84 ? -15.225 -0.051 24.196 1.00 91.62 84 GLY A CA 1
ATOM 654 C C . GLY A 1 84 ? -15.459 -1.344 23.408 1.00 91.62 84 GLY A C 1
ATOM 655 O O . GLY A 1 84 ? -16.482 -1.991 23.604 1.00 91.62 84 GLY A O 1
ATOM 656 N N . GLY A 1 85 ? -14.546 -1.764 22.524 1.00 90.81 85 GLY A N 1
ATOM 657 C CA . GLY A 1 85 ? -14.759 -2.979 21.719 1.00 90.81 85 GLY A CA 1
ATOM 658 C C . GLY A 1 85 ? -14.766 -2.782 20.211 1.00 90.81 85 GLY A C 1
ATOM 659 O O . GLY A 1 85 ? -14.601 -3.762 19.487 1.00 90.81 85 GLY A O 1
ATOM 660 N N . HIS A 1 86 ? -14.939 -1.550 19.737 1.00 94.50 86 HIS A N 1
ATOM 661 C CA . HIS A 1 86 ? -15.253 -1.286 18.338 1.00 94.50 86 HIS A CA 1
ATOM 662 C C . HIS A 1 86 ? -14.059 -1.577 17.423 1.00 94.50 86 HIS A C 1
ATOM 664 O O . HIS A 1 86 ? -12.995 -0.968 17.545 1.00 94.50 86 HIS A O 1
ATOM 670 N N . VAL A 1 87 ? -14.229 -2.517 16.493 1.00 94.00 87 VAL A N 1
ATOM 671 C CA . VAL A 1 87 ? -13.136 -3.078 15.682 1.00 94.00 87 VAL A CA 1
ATOM 672 C C . VAL A 1 87 ? -12.568 -2.043 14.707 1.00 94.00 87 VAL A C 1
ATOM 674 O O . VAL A 1 87 ? -11.357 -1.858 14.627 1.00 94.00 87 VAL A O 1
ATOM 677 N N . GLU A 1 88 ? -13.433 -1.310 14.021 1.00 93.19 88 GLU A N 1
ATOM 678 C CA . GLU A 1 88 ? -13.092 -0.289 13.033 1.00 93.19 88 GLU A CA 1
ATOM 679 C C . GLU A 1 88 ? -12.448 0.935 13.694 1.00 93.19 88 GLU A C 1
ATOM 681 O O . GLU A 1 88 ? -11.499 1.499 13.154 1.00 93.19 88 GLU A O 1
ATOM 686 N N . ALA A 1 89 ? -12.892 1.315 14.899 1.00 95.06 89 ALA A N 1
ATOM 687 C CA . ALA A 1 89 ? -12.232 2.360 15.678 1.00 95.06 89 ALA A CA 1
ATOM 688 C C . ALA A 1 89 ? -10.806 1.956 16.076 1.00 95.06 89 ALA A C 1
ATOM 690 O O . ALA A 1 89 ? -9.883 2.753 15.920 1.00 95.06 89 ALA A O 1
ATOM 691 N N . ARG A 1 90 ? -10.606 0.708 16.532 1.00 96.81 90 ARG A N 1
ATOM 692 C CA . ARG A 1 90 ? -9.267 0.162 16.823 1.00 96.81 90 ARG A CA 1
ATOM 693 C C . ARG A 1 90 ? -8.384 0.163 15.583 1.00 96.81 90 ARG A C 1
ATOM 695 O O . ARG A 1 90 ? -7.224 0.549 15.670 1.00 96.81 90 ARG A O 1
ATOM 702 N N . TYR A 1 91 ? -8.929 -0.238 14.436 1.00 96.31 91 TYR A N 1
ATOM 703 C CA . TYR A 1 91 ? -8.198 -0.249 13.172 1.00 9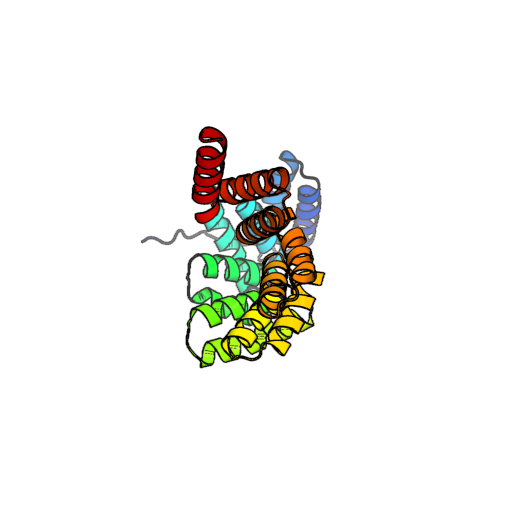6.31 91 TYR A CA 1
ATOM 704 C C . TYR A 1 91 ? -7.777 1.165 12.757 1.00 96.31 91 TYR A C 1
ATOM 706 O O . TYR A 1 91 ? -6.590 1.409 12.550 1.00 96.31 91 TYR A O 1
ATOM 714 N N . ASN A 1 92 ? -8.719 2.112 12.713 1.00 93.75 92 ASN A N 1
ATOM 715 C CA . ASN A 1 92 ? -8.445 3.500 12.337 1.00 93.75 92 ASN A CA 1
ATOM 716 C C . ASN A 1 92 ? -7.438 4.162 13.284 1.00 93.75 92 ASN A C 1
ATOM 718 O O . ASN A 1 92 ? -6.525 4.860 12.834 1.00 93.75 92 ASN A O 1
ATOM 722 N N . LEU A 1 93 ? -7.572 3.913 14.589 1.00 95.38 93 LEU A N 1
ATOM 723 C CA . LEU A 1 93 ? -6.622 4.381 15.590 1.00 95.38 93 LEU A CA 1
ATOM 724 C C . LEU A 1 93 ? -5.234 3.766 15.365 1.00 95.38 93 LEU A C 1
ATOM 726 O O . LEU A 1 93 ? -4.254 4.504 15.298 1.00 95.38 93 LEU A O 1
ATOM 730 N N . GLY A 1 94 ? -5.148 2.447 15.171 1.00 95.81 94 GLY A N 1
ATOM 731 C CA . GLY A 1 94 ? -3.894 1.739 14.908 1.00 95.81 94 GLY A CA 1
ATOM 732 C C . GLY A 1 94 ? -3.168 2.249 13.660 1.00 95.81 94 GLY A C 1
ATOM 733 O O . GLY A 1 94 ? -1.982 2.562 13.726 1.00 95.81 94 GLY A O 1
ATOM 734 N N . VAL A 1 95 ? -3.880 2.428 12.543 1.00 93.81 95 VAL A N 1
ATOM 735 C CA . VAL A 1 95 ? -3.311 2.976 11.296 1.00 93.81 95 VAL A CA 1
ATOM 736 C C . VAL A 1 95 ? -2.812 4.407 11.495 1.00 93.81 95 VAL A C 1
ATOM 738 O O . VAL A 1 95 ? -1.718 4.765 11.058 1.00 93.81 95 VAL A O 1
ATOM 741 N N . ARG A 1 96 ? -3.583 5.245 12.190 1.00 91.38 96 ARG A N 1
ATOM 742 C CA . ARG A 1 96 ? -3.188 6.628 12.471 1.00 91.38 96 ARG A CA 1
ATOM 743 C C . ARG A 1 96 ? -1.942 6.709 13.353 1.00 91.38 96 ARG A C 1
ATOM 745 O O . ARG A 1 96 ? -1.063 7.529 13.088 1.00 91.38 96 ARG A O 1
ATOM 752 N N . LEU A 1 97 ? -1.867 5.875 14.387 1.00 94.44 97 LEU A N 1
ATOM 753 C CA . LEU A 1 97 ? -0.708 5.777 15.275 1.00 94.44 97 LEU A CA 1
ATOM 754 C C . LEU A 1 97 ? 0.522 5.261 14.514 1.00 94.44 97 LEU A C 1
ATOM 756 O O . LEU A 1 97 ? 1.602 5.839 14.640 1.00 94.44 97 LEU A O 1
ATOM 760 N N . GLN A 1 98 ? 0.344 4.274 13.629 1.00 94.56 98 GLN A N 1
ATOM 761 C CA . GLN A 1 98 ? 1.402 3.758 12.757 1.00 94.56 98 GLN A CA 1
ATOM 762 C C . GLN A 1 98 ? 1.994 4.859 11.868 1.00 94.56 98 GLN A C 1
ATOM 764 O O . GLN A 1 98 ? 3.214 4.980 11.781 1.00 94.56 98 GLN A O 1
ATOM 769 N N . LEU A 1 99 ? 1.159 5.706 11.255 1.00 91.31 99 LEU A N 1
ATOM 770 C CA . LEU A 1 99 ? 1.622 6.831 10.426 1.00 91.31 99 LEU A CA 1
ATOM 771 C C . LEU A 1 99 ? 2.453 7.861 11.208 1.00 91.31 99 LEU A C 1
ATOM 773 O O . LEU A 1 99 ? 3.269 8.567 10.617 1.00 91.31 99 LEU A O 1
ATOM 777 N N . ARG A 1 100 ? 2.258 7.954 12.528 1.00 91.75 100 ARG A N 1
ATOM 778 C CA . ARG A 1 100 ? 3.042 8.818 13.423 1.00 91.75 100 ARG A CA 1
ATOM 779 C C . ARG A 1 100 ? 4.274 8.128 14.011 1.00 91.75 100 ARG A C 1
ATOM 781 O O . ARG A 1 100 ? 5.063 8.797 14.673 1.00 91.75 100 ARG A O 1
ATOM 788 N N . GLY A 1 101 ? 4.440 6.825 13.784 1.00 92.19 101 GLY A N 1
ATOM 789 C CA . GLY A 1 101 ? 5.486 6.023 14.417 1.00 92.19 101 GLY A CA 1
ATOM 790 C C . GLY A 1 101 ? 5.264 5.809 15.917 1.00 92.19 101 GLY A C 1
ATOM 791 O O . GLY A 1 101 ? 6.234 5.635 16.651 1.00 92.19 101 GLY A O 1
ATOM 792 N N . ASP A 1 102 ? 4.013 5.860 16.381 1.00 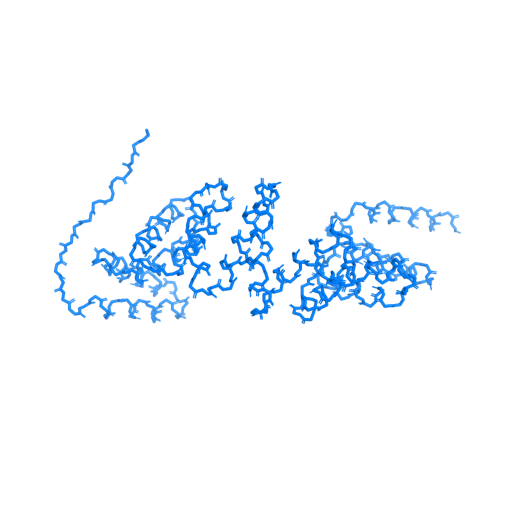94.81 102 ASP A N 1
ATOM 793 C CA . ASP A 1 102 ? 3.677 5.595 17.779 1.00 94.81 102 ASP A CA 1
ATOM 794 C C . ASP A 1 102 ? 3.648 4.073 18.034 1.00 94.81 102 ASP A C 1
ATOM 796 O O . ASP A 1 102 ? 2.944 3.355 17.314 1.00 94.81 102 ASP A O 1
ATOM 800 N N . PRO A 1 103 ? 4.392 3.554 19.032 1.00 92.88 103 PRO A N 1
ATOM 801 C CA . PRO A 1 103 ? 4.434 2.122 19.332 1.00 92.88 103 PRO A CA 1
ATOM 802 C C . PRO A 1 103 ? 3.079 1.534 19.753 1.00 92.88 103 PRO A C 1
ATOM 804 O O . PRO A 1 103 ? 2.865 0.338 19.567 1.00 92.88 103 PRO A O 1
ATOM 807 N N . GLU A 1 104 ? 2.143 2.348 20.257 1.00 95.19 104 GLU A N 1
ATOM 808 C CA . GLU A 1 104 ? 0.789 1.900 20.619 1.00 95.19 104 GLU A CA 1
ATOM 809 C C . GLU A 1 104 ? 0.021 1.335 19.403 1.00 95.19 104 GLU A C 1
ATOM 811 O O . GLU A 1 104 ? -0.918 0.551 19.552 1.00 95.19 104 GLU A O 1
ATOM 816 N N . ALA A 1 105 ? 0.439 1.678 18.178 1.00 96.50 105 ALA A N 1
ATOM 817 C CA . ALA A 1 105 ? -0.145 1.149 16.950 1.00 96.50 105 ALA A CA 1
ATOM 818 C C . ALA A 1 105 ? -0.163 -0.386 16.902 1.00 96.50 105 ALA A C 1
ATOM 820 O O . ALA A 1 105 ? -1.129 -0.970 16.405 1.00 96.50 105 ALA A O 1
ATOM 821 N N . GLU A 1 106 ? 0.892 -1.037 17.406 1.00 96.75 106 GLU A N 1
ATOM 822 C CA . GLU A 1 106 ? 1.024 -2.492 17.330 1.00 96.75 106 GLU A CA 1
ATOM 823 C C . GLU A 1 106 ? -0.076 -3.196 18.125 1.00 96.75 106 GLU A C 1
ATOM 825 O O . GLU A 1 106 ? -0.712 -4.113 17.604 1.00 96.75 106 GLU A O 1
ATOM 830 N N . ASP A 1 107 ? -0.351 -2.733 19.344 1.00 96.81 107 ASP A N 1
ATOM 831 C CA . ASP A 1 107 ? -1.352 -3.335 20.225 1.00 96.81 107 ASP A CA 1
ATOM 832 C C . ASP A 1 107 ? -2.752 -3.256 19.604 1.00 96.81 107 ASP A C 1
ATOM 834 O O . ASP A 1 107 ? -3.477 -4.255 19.537 1.00 96.81 107 ASP A O 1
ATOM 838 N N . TRP A 1 108 ? -3.114 -2.089 19.063 1.00 97.25 108 TRP A N 1
ATOM 839 C CA . TRP A 1 108 ? -4.400 -1.900 18.392 1.00 97.25 108 TRP A CA 1
ATOM 840 C C . TRP A 1 108 ? -4.527 -2.748 17.125 1.00 97.25 108 TRP A C 1
ATOM 842 O O . TRP A 1 108 ? -5.555 -3.400 16.921 1.00 97.25 108 TRP A O 1
ATOM 852 N N . LEU A 1 109 ? -3.484 -2.793 16.292 1.00 97.56 109 LEU A N 1
ATOM 853 C CA . LEU A 1 109 ? -3.493 -3.597 15.071 1.00 97.56 109 LEU A CA 1
ATOM 854 C C . LEU A 1 109 ? -3.509 -5.100 15.373 1.00 97.56 109 LEU A C 1
ATOM 856 O O . LEU A 1 109 ? -4.215 -5.830 14.681 1.00 97.56 109 LEU A O 1
ATOM 860 N N . ARG A 1 110 ? -2.816 -5.575 16.419 1.00 97.56 110 ARG A N 1
ATOM 861 C CA . ARG A 1 110 ? -2.868 -6.980 16.870 1.00 97.56 110 ARG A CA 1
ATOM 862 C C . ARG A 1 110 ? -4.277 -7.391 17.281 1.00 97.56 110 ARG A C 1
ATOM 864 O O . ARG A 1 110 ? -4.737 -8.455 16.863 1.00 97.56 110 ARG A O 1
ATOM 871 N N . LEU A 1 111 ? -4.976 -6.548 18.045 1.00 96.56 111 LEU A N 1
ATOM 872 C CA . LEU A 1 111 ? -6.356 -6.817 18.459 1.00 96.56 111 LEU A CA 1
ATOM 873 C C . LEU A 1 111 ? -7.283 -7.011 17.254 1.00 96.56 111 LEU A C 1
ATOM 875 O O . LEU A 1 111 ? -8.095 -7.933 17.253 1.00 96.56 111 LEU A O 1
ATOM 879 N N . VAL A 1 112 ? -7.146 -6.178 16.220 1.00 97.12 112 VAL A N 1
ATOM 880 C CA . VAL A 1 112 ? -8.013 -6.241 15.033 1.00 97.12 112 VAL A CA 1
ATOM 881 C C . VAL A 1 112 ? -7.574 -7.327 14.050 1.00 97.12 112 VAL A C 1
ATOM 883 O O . VAL A 1 112 ? -8.407 -8.050 13.512 1.00 97.12 112 VAL A O 1
ATOM 886 N N . ALA A 1 113 ? -6.272 -7.532 13.853 1.00 97.12 113 ALA A N 1
ATOM 887 C CA . ALA A 1 113 ? -5.761 -8.617 13.017 1.00 97.12 113 ALA A CA 1
ATOM 888 C C . ALA A 1 113 ? -6.217 -9.998 13.530 1.00 97.12 113 ALA A C 1
ATOM 890 O O . ALA A 1 113 ? -6.539 -10.887 12.732 1.00 97.12 113 ALA A O 1
ATOM 891 N N . GLY A 1 114 ? -6.308 -10.151 14.858 1.00 95.00 114 GLY A N 1
ATOM 892 C CA . GLY A 1 114 ? -6.794 -11.355 15.530 1.00 95.00 114 GLY A CA 1
ATOM 893 C C . GLY A 1 114 ? -8.273 -11.682 15.290 1.00 95.00 114 GLY A C 1
ATOM 894 O O . GLY A 1 114 ? -8.651 -12.843 15.433 1.00 95.00 114 GLY A O 1
ATOM 895 N N . THR A 1 115 ? -9.106 -10.718 14.875 1.00 94.00 115 THR A N 1
ATOM 896 C CA . THR A 1 115 ? -10.522 -10.972 14.532 1.00 94.00 115 THR A CA 1
ATOM 897 C C . THR A 1 115 ? -10.717 -11.466 13.097 1.00 94.00 115 THR A C 1
ATOM 899 O O . THR A 1 115 ? -11.837 -11.783 12.704 1.00 94.00 115 THR A O 1
ATOM 902 N N . GLY A 1 116 ? -9.640 -11.548 12.306 1.00 94.12 116 GLY A N 1
ATOM 903 C CA . GLY A 1 116 ? -9.703 -11.905 10.888 1.00 94.12 116 GLY A CA 1
ATOM 904 C C . GLY A 1 116 ? -9.744 -10.704 9.939 1.00 94.12 116 GLY A C 1
ATOM 905 O O . GLY A 1 116 ? -9.829 -10.904 8.730 1.00 94.12 116 GLY A O 1
ATOM 906 N N . HIS A 1 117 ? -9.664 -9.471 10.452 1.00 97.00 117 HIS A N 1
ATOM 907 C CA . HIS A 1 117 ? -9.696 -8.267 9.626 1.00 97.00 117 HIS A CA 1
ATOM 908 C C . HIS A 1 117 ? -8.479 -8.199 8.694 1.00 97.00 117 HIS A C 1
ATOM 910 O O . HIS A 1 117 ? -7.346 -7.971 9.124 1.00 97.00 117 HIS A O 1
ATOM 916 N N . THR A 1 118 ? -8.722 -8.346 7.394 1.00 97.81 118 THR A N 1
ATOM 917 C CA . THR A 1 118 ? -7.675 -8.514 6.380 1.00 97.81 118 THR A CA 1
ATOM 918 C C . THR A 1 118 ? -6.721 -7.316 6.285 1.00 97.81 118 THR A C 1
ATOM 920 O O . THR A 1 118 ? -5.506 -7.512 6.280 1.00 97.81 118 THR A O 1
ATOM 923 N N . ASP A 1 119 ? -7.232 -6.081 6.287 1.00 97.25 119 ASP A N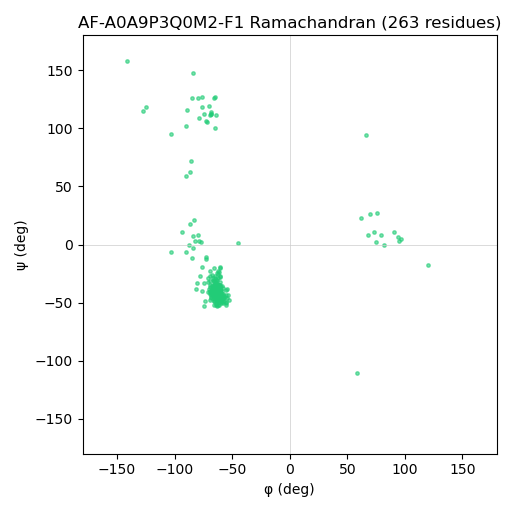 1
ATOM 924 C CA . ASP A 1 119 ? -6.356 -4.898 6.196 1.00 97.25 119 ASP A CA 1
ATOM 925 C C . ASP A 1 119 ? -5.508 -4.690 7.460 1.00 97.25 119 ASP A C 1
ATOM 927 O O . ASP A 1 119 ? -4.345 -4.304 7.376 1.00 97.25 119 ASP A O 1
ATOM 931 N N . ALA A 1 120 ? -6.040 -5.010 8.645 1.00 97.62 120 ALA A N 1
ATOM 932 C CA . ALA A 1 120 ? -5.276 -4.958 9.888 1.00 97.62 120 ALA A CA 1
ATOM 933 C C . ALA A 1 120 ? -4.157 -6.004 9.913 1.00 97.62 120 ALA A C 1
ATOM 935 O O . ALA A 1 120 ? -3.051 -5.695 10.345 1.00 97.62 120 ALA A O 1
ATOM 936 N N . GLN A 1 121 ? -4.405 -7.214 9.399 1.00 98.56 121 GLN A N 1
ATOM 937 C CA . GLN A 1 121 ? -3.359 -8.227 9.223 1.00 98.56 121 GLN A CA 1
ATOM 938 C C . GLN A 1 121 ? -2.255 -7.724 8.285 1.00 98.56 121 GLN A C 1
ATOM 940 O O . GLN A 1 121 ? -1.069 -7.890 8.573 1.00 98.56 121 GLN A O 1
ATOM 945 N N . TYR A 1 122 ? -2.623 -7.067 7.182 1.00 98.38 122 TYR A N 1
ATOM 946 C CA . TYR A 1 122 ? -1.650 -6.450 6.285 1.00 98.38 122 TYR A CA 1
ATOM 947 C C . TYR A 1 122 ? -0.832 -5.346 6.978 1.00 98.38 122 TYR A C 1
ATOM 949 O O . TYR A 1 122 ? 0.401 -5.410 6.968 1.00 98.38 122 TYR A O 1
ATOM 957 N N . ASN A 1 123 ? -1.499 -4.381 7.618 1.00 98.00 123 ASN A N 1
ATOM 958 C CA . ASN A 1 123 ? -0.858 -3.231 8.263 1.00 98.00 123 ASN A CA 1
ATOM 959 C C . ASN A 1 123 ? 0.012 -3.629 9.459 1.00 98.00 123 ASN A C 1
ATOM 961 O O . ASN A 1 123 ? 1.094 -3.067 9.634 1.00 98.00 123 ASN A O 1
ATOM 965 N N . LEU A 1 124 ? -0.405 -4.637 10.233 1.00 98.12 124 LEU A N 1
ATOM 966 C CA . LEU A 1 124 ? 0.415 -5.228 11.288 1.00 98.12 124 LEU A CA 1
ATOM 967 C C . LEU A 1 124 ? 1.689 -5.849 10.710 1.00 98.12 124 LEU A C 1
ATOM 969 O O . LEU A 1 124 ? 2.775 -5.629 11.238 1.00 98.12 124 LEU A O 1
ATOM 973 N N . GLY A 1 125 ? 1.581 -6.577 9.594 1.00 97.94 125 GLY A N 1
ATOM 974 C CA . GLY A 1 125 ? 2.757 -7.109 8.911 1.00 97.94 125 GLY A CA 1
ATOM 975 C C . GLY A 1 125 ? 3.711 -6.008 8.439 1.00 97.94 125 GLY A C 1
ATOM 976 O O . GLY A 1 125 ? 4.917 -6.128 8.629 1.00 97.94 125 GLY A O 1
ATOM 977 N N . VAL A 1 126 ? 3.185 -4.900 7.903 1.00 97.25 126 VAL A N 1
ATOM 978 C CA . VAL A 1 126 ? 3.999 -3.727 7.529 1.00 97.25 126 VAL A CA 1
ATOM 979 C C . VAL A 1 126 ? 4.706 -3.130 8.746 1.00 97.25 126 VAL A C 1
ATOM 981 O O . VAL A 1 126 ? 5.904 -2.868 8.683 1.00 97.25 126 VAL A O 1
ATOM 984 N N . LEU A 1 127 ? 4.003 -2.953 9.867 1.00 96.69 127 LEU A N 1
ATOM 985 C CA . LEU A 1 127 ? 4.589 -2.417 11.098 1.00 96.69 127 LEU A CA 1
ATOM 986 C C . LEU A 1 127 ? 5.732 -3.299 11.627 1.00 96.69 127 LEU A C 1
ATOM 988 O O . LEU A 1 127 ? 6.803 -2.801 11.977 1.00 96.69 127 LEU A O 1
ATOM 992 N N . LEU A 1 128 ? 5.523 -4.615 11.646 1.00 96.81 128 LEU A N 1
ATOM 993 C CA . LEU A 1 128 ? 6.516 -5.579 12.117 1.00 96.81 128 LEU A CA 1
ATOM 994 C C . LEU A 1 128 ? 7.751 -5.624 11.205 1.00 96.81 128 LEU A C 1
ATOM 996 O O . LEU A 1 128 ? 8.877 -5.679 11.700 1.00 96.81 128 LEU A O 1
ATOM 1000 N N . ASP A 1 129 ? 7.575 -5.547 9.885 1.00 95.31 129 ASP A N 1
ATOM 1001 C CA . ASP A 1 129 ? 8.699 -5.518 8.941 1.00 95.31 129 ASP A CA 1
ATOM 1002 C C . ASP A 1 129 ? 9.575 -4.263 9.110 1.00 95.31 129 ASP A C 1
ATOM 1004 O O . ASP A 1 129 ? 10.806 -4.364 9.095 1.00 95.31 129 ASP A O 1
ATOM 1008 N N . LEU A 1 130 ? 8.964 -3.105 9.402 1.00 93.44 130 LEU A N 1
ATOM 1009 C CA . LEU A 1 130 ? 9.680 -1.853 9.698 1.00 93.44 130 LEU A CA 1
ATOM 1010 C C . LEU A 1 130 ? 10.575 -1.942 10.943 1.00 93.44 130 LEU A C 1
ATOM 1012 O O . LEU A 1 130 ? 11.552 -1.201 11.047 1.00 93.44 130 LEU A O 1
ATOM 1016 N N . THR A 1 131 ? 10.290 -2.866 11.864 1.00 91.50 131 THR A N 1
ATOM 1017 C CA . THR A 1 131 ? 11.140 -3.112 13.042 1.00 91.50 131 THR A CA 1
ATOM 1018 C C . THR A 1 131 ? 12.493 -3.716 12.635 1.00 91.50 131 THR A C 1
ATOM 1020 O O . THR A 1 131 ? 13.490 -3.565 13.339 1.00 91.50 131 THR A O 1
ATOM 1023 N N . GLY A 1 132 ? 12.554 -4.413 11.494 1.00 87.81 132 GLY A N 1
ATOM 1024 C CA . GLY A 1 132 ? 13.800 -4.870 10.871 1.00 87.81 132 GLY A CA 1
ATOM 1025 C C . GLY A 1 132 ? 14.492 -6.063 11.540 1.00 87.81 132 GLY A C 1
ATOM 1026 O O . GLY A 1 132 ? 15.552 -6.484 11.075 1.00 87.81 132 GLY A O 1
ATOM 1027 N N . THR A 1 133 ? 13.921 -6.643 12.600 1.00 94.75 133 THR A N 1
ATOM 1028 C CA . THR A 1 133 ? 14.451 -7.875 13.213 1.00 94.75 133 THR A CA 1
ATOM 1029 C C . THR A 1 133 ? 13.939 -9.114 12.481 1.00 94.75 133 THR A C 1
ATOM 1031 O O . THR A 1 133 ? 12.803 -9.144 12.014 1.00 94.75 133 THR A O 1
ATOM 1034 N N . GLU A 1 134 ? 14.734 -10.186 12.422 1.00 93.25 134 GLU A N 1
ATOM 1035 C CA . GLU A 1 134 ? 14.316 -11.423 11.736 1.00 93.25 134 GLU A CA 1
ATOM 1036 C C . GLU A 1 134 ? 13.084 -12.078 12.385 1.00 93.25 134 GLU A C 1
ATOM 1038 O O . GLU A 1 134 ? 12.258 -12.689 11.703 1.00 93.25 134 GLU A O 1
ATOM 1043 N N . SER A 1 135 ? 12.926 -11.917 13.703 1.00 95.44 135 SER A N 1
ATOM 1044 C CA . SER A 1 135 ? 11.736 -12.382 14.420 1.00 95.44 135 SER A CA 1
ATOM 1045 C C . SER A 1 135 ? 10.492 -11.615 13.975 1.00 95.44 135 SER A C 1
ATOM 1047 O O . SER A 1 135 ? 9.494 -12.235 13.612 1.00 95.44 135 SER A O 1
ATOM 1049 N N . ALA A 1 136 ? 10.564 -10.281 13.937 1.00 96.31 136 ALA A N 1
ATOM 1050 C CA . ALA A 1 136 ? 9.445 -9.451 13.503 1.00 96.31 136 ALA A CA 1
ATOM 1051 C C . ALA A 1 136 ? 9.121 -9.677 12.018 1.00 96.31 136 ALA A C 1
ATOM 1053 O O . ALA A 1 136 ? 7.958 -9.842 11.669 1.00 96.31 136 ALA A O 1
ATOM 1054 N N . ARG A 1 137 ? 10.132 -9.826 11.151 1.00 95.81 137 ARG A N 1
ATOM 1055 C CA . ARG A 1 137 ? 9.939 -10.204 9.738 1.00 95.81 137 ARG A CA 1
ATOM 1056 C C . ARG A 1 137 ? 9.271 -11.563 9.572 1.00 95.81 137 ARG A C 1
ATOM 1058 O O . ARG A 1 137 ? 8.409 -11.742 8.715 1.00 95.81 137 ARG A O 1
ATOM 1065 N N . SER A 1 138 ? 9.649 -12.538 10.395 1.00 96.81 138 SER A N 1
ATOM 1066 C CA . SER A 1 138 ? 9.003 -13.854 10.400 1.00 96.81 138 SER A CA 1
ATOM 1067 C C . SER A 1 138 ? 7.531 -13.761 10.771 1.00 96.81 138 SER A C 1
ATOM 1069 O O . SER A 1 138 ? 6.702 -14.401 10.125 1.00 96.81 138 SER A O 1
ATOM 1071 N N . GLU A 1 139 ? 7.205 -12.940 11.763 1.00 98.00 139 GLU A N 1
ATOM 1072 C CA . GLU A 1 139 ? 5.825 -12.680 12.152 1.00 98.00 139 GLU A CA 1
ATOM 1073 C C . GLU A 1 139 ? 5.060 -11.899 11.067 1.00 98.00 139 GLU A C 1
ATOM 1075 O O . GLU A 1 139 ? 3.951 -12.290 10.701 1.00 98.00 139 GLU A O 1
ATOM 1080 N N . ALA A 1 140 ? 5.675 -10.878 10.463 1.00 98.12 140 ALA A N 1
ATOM 1081 C CA . ALA A 1 140 ? 5.114 -10.119 9.347 1.00 98.12 140 ALA A CA 1
ATOM 1082 C C . ALA A 1 140 ? 4.717 -11.032 8.182 1.00 98.12 140 ALA A C 1
ATOM 1084 O O . ALA A 1 140 ? 3.594 -10.961 7.684 1.00 98.12 140 ALA A O 1
ATOM 1085 N N . ARG A 1 141 ? 5.593 -11.975 7.807 1.00 98.06 141 ARG A N 1
ATOM 1086 C CA . ARG A 1 141 ? 5.293 -12.996 6.791 1.00 98.06 141 ARG A CA 1
ATOM 1087 C C . ARG A 1 141 ? 4.075 -13.845 7.142 1.00 98.06 141 ARG A C 1
ATOM 1089 O O . ARG A 1 141 ? 3.344 -14.245 6.236 1.00 98.06 141 ARG A O 1
ATOM 1096 N N . CYS A 1 142 ? 3.875 -14.180 8.416 1.00 98.12 142 CYS A N 1
ATOM 1097 C CA . CYS A 1 142 ? 2.704 -14.940 8.848 1.00 98.12 142 CYS A CA 1
ATOM 1098 C C . CYS A 1 142 ? 1.429 -14.119 8.649 1.00 98.12 142 CYS A C 1
ATOM 1100 O O . CYS A 1 142 ? 0.497 -14.608 8.010 1.00 98.12 142 CYS A O 1
ATOM 1102 N N . TRP A 1 143 ? 1.418 -12.864 9.098 1.00 98.50 143 TRP A N 1
ATOM 1103 C CA . TRP A 1 143 ? 0.267 -11.976 8.938 1.00 98.50 143 TRP A CA 1
ATOM 1104 C C . TRP A 1 143 ? -0.044 -11.661 7.476 1.00 98.50 143 TRP A C 1
ATOM 1106 O O . TRP A 1 143 ? -1.185 -11.823 7.039 1.00 98.50 143 TRP A O 1
ATOM 1116 N N . TRP A 1 144 ? 0.972 -11.331 6.676 1.00 98.62 144 TRP A N 1
ATOM 1117 C CA . TRP A 1 144 ? 0.797 -11.144 5.239 1.00 98.62 144 TRP A CA 1
ATOM 1118 C C . TRP A 1 144 ? 0.304 -12.406 4.547 1.00 98.62 144 TRP A C 1
ATOM 1120 O O . TRP A 1 144 ? -0.486 -12.301 3.619 1.00 98.62 144 TRP A O 1
ATOM 1130 N N . ARG A 1 145 ? 0.710 -13.605 4.980 1.00 98.44 145 ARG A N 1
ATOM 1131 C CA . ARG A 1 145 ? 0.196 -14.853 4.396 1.00 98.44 145 ARG A CA 1
ATOM 1132 C C . ARG A 1 145 ? -1.301 -15.013 4.616 1.00 98.44 145 ARG A C 1
ATOM 1134 O O . ARG A 1 145 ? -1.984 -15.395 3.670 1.00 98.44 145 ARG A O 1
ATOM 1141 N N . VAL A 1 146 ? -1.800 -14.706 5.811 1.00 98.19 146 VAL A N 1
ATOM 1142 C CA . VAL A 1 146 ? -3.243 -14.755 6.092 1.00 98.19 146 VAL A CA 1
ATOM 1143 C C . VAL A 1 146 ? -3.979 -13.707 5.251 1.00 98.19 146 VAL A C 1
ATOM 1145 O O . VAL A 1 146 ? -4.914 -14.054 4.530 1.00 98.19 146 VAL A O 1
ATOM 1148 N N . ALA A 1 147 ? -3.492 -12.462 5.225 1.00 98.38 147 ALA A N 1
ATOM 1149 C CA . ALA A 1 147 ? -4.104 -11.398 4.428 1.00 98.38 147 ALA A CA 1
ATOM 1150 C C . ALA A 1 147 ? -4.083 -11.699 2.914 1.00 98.38 147 ALA A C 1
ATOM 1152 O O . ALA A 1 147 ? -5.066 -11.493 2.203 1.00 98.38 147 ALA A O 1
ATOM 1153 N N . ALA A 1 148 ? -2.976 -12.245 2.409 1.00 98.12 148 ALA A N 1
ATOM 1154 C CA . ALA A 1 148 ? -2.809 -12.610 1.007 1.00 98.12 148 ALA A CA 1
ATOM 1155 C C . ALA A 1 148 ? -3.737 -13.754 0.583 1.00 98.12 148 ALA A C 1
ATOM 1157 O O . ALA A 1 148 ? -4.250 -13.734 -0.537 1.00 98.12 148 ALA A O 1
ATOM 1158 N N . GLN A 1 149 ? -3.968 -14.732 1.467 1.00 97.19 149 GLN A N 1
ATOM 1159 C CA . GLN A 1 149 ? -4.935 -15.814 1.250 1.00 97.19 149 GLN A CA 1
ATOM 1160 C C . GLN A 1 149 ? -6.378 -15.298 1.211 1.00 97.19 149 GLN A C 1
ATOM 1162 O O . GLN A 1 149 ? -7.189 -15.847 0.471 1.00 97.19 149 GLN A O 1
ATOM 1167 N N . ALA A 1 150 ? -6.676 -14.218 1.937 1.00 96.88 150 ALA A N 1
ATOM 1168 C CA . ALA A 1 150 ? -7.946 -13.498 1.857 1.00 96.88 150 ALA A CA 1
ATOM 1169 C C . ALA A 1 150 ? -8.050 -12.554 0.637 1.00 96.88 150 ALA A C 1
ATOM 1171 O O . ALA A 1 150 ? -9.057 -11.872 0.472 1.00 96.88 150 ALA A O 1
ATOM 1172 N N . GLY A 1 151 ? -7.037 -12.517 -0.238 1.00 96.56 151 GLY A N 1
ATOM 1173 C CA . GLY A 1 151 ? -7.059 -11.738 -1.480 1.00 96.56 151 GLY A CA 1
ATOM 1174 C C . GLY A 1 151 ? -6.439 -10.342 -1.389 1.00 96.56 151 GLY A C 1
ATOM 1175 O O . GLY A 1 151 ? -6.497 -9.596 -2.366 1.00 96.56 151 GLY A O 1
ATOM 1176 N N . HIS A 1 152 ? -5.815 -9.972 -0.266 1.00 98.44 152 HIS A N 1
ATOM 1177 C CA . HIS A 1 152 ? -5.222 -8.644 -0.117 1.00 98.44 152 HIS A CA 1
ATOM 1178 C C . HIS A 1 152 ? -4.000 -8.461 -1.027 1.00 98.44 152 HIS A C 1
ATOM 1180 O O . HIS A 1 152 ? -2.931 -9.033 -0.796 1.00 98.44 152 HIS A O 1
ATOM 1186 N N . ALA A 1 153 ? -4.128 -7.588 -2.027 1.00 98.12 153 ALA A N 1
ATOM 1187 C CA . ALA A 1 153 ? -3.114 -7.393 -3.062 1.00 98.12 153 ALA A CA 1
ATOM 1188 C C . ALA A 1 153 ? -1.769 -6.877 -2.511 1.00 98.12 153 ALA A C 1
ATOM 1190 O O . ALA A 1 153 ? -0.719 -7.374 -2.907 1.00 98.12 153 ALA A O 1
ATOM 1191 N N . GLY A 1 154 ? -1.785 -5.937 -1.555 1.00 98.06 154 GLY A N 1
ATOM 1192 C CA . GLY A 1 154 ? -0.560 -5.431 -0.908 1.00 98.06 154 GLY A CA 1
ATOM 1193 C C . GLY A 1 154 ? 0.216 -6.512 -0.140 1.00 98.06 154 GLY A C 1
ATOM 1194 O O . GLY A 1 154 ? 1.427 -6.639 -0.284 1.00 98.06 154 GLY A O 1
ATOM 1195 N N . ALA A 1 155 ? -0.477 -7.372 0.614 1.00 98.50 155 ALA A N 1
ATOM 1196 C CA . ALA A 1 155 ? 0.129 -8.510 1.296 1.00 98.50 155 ALA A CA 1
ATOM 1197 C C . ALA A 1 155 ? 0.719 -9.534 0.313 1.00 98.50 155 ALA A C 1
ATOM 1199 O O . ALA A 1 155 ? 1.820 -10.037 0.532 1.00 98.50 155 ALA A O 1
ATOM 1200 N N . GLN A 1 156 ? 0.018 -9.818 -0.792 1.00 98.69 156 GLN A N 1
ATOM 1201 C CA . GLN A 1 156 ? 0.547 -10.654 -1.875 1.00 98.69 156 GLN A CA 1
ATOM 1202 C C . GLN A 1 156 ? 1.819 -10.030 -2.464 1.00 98.69 156 GLN A C 1
ATOM 1204 O O . GLN A 1 156 ? 2.825 -10.719 -2.612 1.00 98.69 156 GLN A O 1
ATOM 1209 N N . TYR A 1 157 ? 1.821 -8.724 -2.730 1.00 98.56 157 TYR A N 1
ATOM 1210 C CA . TYR A 1 157 ? 3.006 -8.014 -3.202 1.00 98.56 157 TYR A CA 1
ATOM 1211 C C . TYR A 1 157 ? 4.190 -8.130 -2.225 1.00 98.56 157 TYR A C 1
ATOM 1213 O O . TYR A 1 157 ? 5.267 -8.569 -2.638 1.00 98.56 157 TYR A O 1
ATOM 1221 N N . ASN A 1 158 ? 3.978 -7.848 -0.935 1.00 98.38 158 ASN A N 1
ATOM 1222 C CA . ASN A 1 158 ? 5.025 -7.912 0.091 1.00 98.38 158 ASN A CA 1
ATOM 1223 C C . ASN A 1 158 ? 5.587 -9.329 0.274 1.00 98.38 158 ASN A C 1
ATOM 1225 O O . ASN A 1 158 ? 6.797 -9.503 0.400 1.00 98.38 158 ASN A O 1
ATOM 1229 N N . LEU A 1 159 ? 4.746 -10.367 0.207 1.00 98.38 159 LEU A N 1
ATOM 1230 C CA . LEU A 1 159 ? 5.225 -11.756 0.185 1.00 98.38 159 LEU A CA 1
ATOM 1231 C C . LEU A 1 159 ? 6.054 -12.070 -1.058 1.00 98.38 159 LEU A C 1
ATOM 1233 O O . LEU A 1 159 ? 6.955 -12.908 -0.996 1.00 98.38 159 LEU A O 1
ATOM 1237 N N . GLY A 1 160 ? 5.737 -11.438 -2.188 1.00 98.12 160 GLY A N 1
ATOM 1238 C CA . GLY A 1 160 ? 6.524 -11.544 -3.405 1.00 98.12 160 GLY A CA 1
ATOM 1239 C C . GLY A 1 160 ? 7.930 -10.975 -3.221 1.00 98.12 160 GLY A C 1
ATOM 1240 O O . GLY A 1 160 ? 8.903 -11.676 -3.499 1.00 98.12 160 GLY A O 1
ATOM 1241 N N . VAL A 1 161 ? 8.029 -9.764 -2.666 1.00 97.44 161 VAL A N 1
ATOM 1242 C CA . VAL A 1 161 ? 9.306 -9.107 -2.331 1.00 97.44 161 VAL A CA 1
ATOM 1243 C C . VAL A 1 161 ? 10.109 -9.946 -1.335 1.00 97.44 161 VAL A C 1
ATOM 1245 O O . VAL A 1 161 ? 11.244 -10.314 -1.619 1.00 97.44 161 VAL A O 1
ATOM 1248 N N . ASP A 1 162 ? 9.497 -10.387 -0.235 1.00 96.62 162 ASP A N 1
ATOM 1249 C CA . ASP A 1 162 ? 10.174 -11.243 0.747 1.00 96.62 162 ASP A CA 1
ATOM 1250 C C . ASP A 1 162 ? 10.649 -12.581 0.137 1.00 96.62 162 ASP A C 1
ATOM 1252 O O . ASP A 1 162 ? 11.712 -13.100 0.486 1.00 96.62 162 ASP A O 1
ATOM 1256 N N . CYS A 1 163 ? 9.894 -13.168 -0.799 1.00 97.62 163 CYS A N 1
ATOM 1257 C CA . CYS A 1 163 ? 10.357 -14.353 -1.522 1.00 97.62 163 CYS A CA 1
ATOM 1258 C C . CYS A 1 163 ? 11.568 -14.043 -2.410 1.00 97.62 163 CYS A C 1
ATOM 1260 O O . CYS A 1 163 ? 12.476 -14.871 -2.478 1.00 97.62 163 CYS A O 1
ATOM 1262 N N . GLN A 1 164 ? 11.586 -12.894 -3.087 1.00 96.19 164 GLN A N 1
ATOM 1263 C CA . GLN A 1 164 ? 12.711 -12.462 -3.915 1.00 96.19 164 GLN A CA 1
ATOM 1264 C C . GLN A 1 164 ? 13.972 -12.254 -3.070 1.00 96.19 164 GLN A C 1
ATOM 1266 O O . GLN A 1 164 ? 15.020 -12.795 -3.423 1.00 96.19 164 GLN A O 1
ATOM 1271 N N . ASP A 1 165 ? 13.862 -11.564 -1.934 1.00 94.06 165 ASP A N 1
ATOM 1272 C CA . ASP A 1 165 ? 14.983 -11.297 -1.021 1.00 94.06 165 ASP A CA 1
ATOM 1273 C C . ASP A 1 165 ? 15.603 -12.590 -0.474 1.00 94.06 165 ASP A C 1
ATOM 1275 O O . ASP A 1 165 ? 16.814 -12.693 -0.276 1.00 94.06 165 ASP A O 1
ATOM 1279 N N . ARG A 1 166 ? 14.780 -13.632 -0.303 1.00 94.62 166 ARG A N 1
ATOM 1280 C CA . ARG A 1 166 ? 15.214 -14.984 0.086 1.00 94.62 166 ARG A CA 1
ATOM 1281 C C . ARG A 1 166 ? 15.676 -15.851 -1.094 1.00 94.62 166 ARG A C 1
ATOM 1283 O O . ARG A 1 166 ? 15.900 -17.049 -0.921 1.00 94.62 166 ARG A O 1
ATOM 1290 N N . GLY A 1 167 ? 15.784 -15.291 -2.300 1.00 95.06 167 GLY A N 1
ATOM 1291 C CA . GLY A 1 167 ? 16.211 -15.991 -3.517 1.00 95.06 167 GLY A CA 1
ATOM 1292 C C . GLY A 1 167 ? 15.172 -16.956 -4.109 1.00 95.06 167 GLY A C 1
ATOM 1293 O O . GLY A 1 167 ? 15.476 -17.731 -5.016 1.00 95.06 167 GLY A O 1
ATOM 1294 N N . ALA A 1 168 ? 13.928 -16.932 -3.631 1.00 96.62 168 ALA A N 1
ATOM 1295 C CA . ALA A 1 168 ? 12.845 -17.813 -4.060 1.00 96.62 168 ALA A CA 1
ATOM 1296 C C . ALA A 1 168 ? 12.044 -17.219 -5.237 1.00 96.62 168 ALA A C 1
ATOM 1298 O O . ALA A 1 168 ? 10.822 -17.064 -5.160 1.00 96.62 168 ALA A O 1
ATOM 1299 N N . GLN A 1 169 ? 12.714 -16.945 -6.363 1.00 94.44 169 GLN A N 1
ATOM 1300 C CA . GLN A 1 169 ? 12.146 -16.198 -7.500 1.00 94.44 169 GLN A CA 1
ATOM 1301 C C . GLN A 1 169 ? 10.816 -16.760 -8.028 1.00 94.44 169 GLN A C 1
ATOM 1303 O O . GLN A 1 169 ? 9.863 -16.024 -8.260 1.00 94.44 169 GLN A O 1
ATOM 1308 N N . ARG A 1 170 ? 10.697 -18.087 -8.167 1.00 94.31 170 ARG A N 1
ATOM 1309 C CA . ARG A 1 170 ? 9.441 -18.712 -8.630 1.00 94.31 170 ARG A CA 1
ATOM 1310 C C . ARG A 1 170 ? 8.279 -18.495 -7.662 1.00 94.31 170 ARG A C 1
ATOM 1312 O O . ARG A 1 170 ? 7.129 -18.515 -8.087 1.00 94.31 170 ARG A O 1
ATOM 1319 N N . ALA A 1 171 ? 8.554 -18.388 -6.362 1.00 96.81 171 ALA A N 1
ATOM 1320 C CA . ALA A 1 171 ? 7.531 -18.083 -5.369 1.00 96.81 171 ALA A CA 1
ATOM 1321 C C . ALA A 1 171 ? 7.154 -16.600 -5.417 1.00 96.81 171 ALA A C 1
ATOM 1323 O O . ALA A 1 171 ? 5.962 -16.301 -5.383 1.00 96.81 171 ALA A O 1
ATOM 1324 N N . ALA A 1 172 ? 8.143 -15.717 -5.593 1.00 97.81 172 ALA A N 1
ATOM 1325 C CA . ALA A 1 172 ? 7.924 -14.286 -5.776 1.00 97.81 172 ALA A CA 1
ATOM 1326 C C . ALA A 1 172 ? 6.966 -14.006 -6.941 1.00 97.81 172 ALA A C 1
ATOM 1328 O O . ALA A 1 172 ? 5.930 -13.374 -6.763 1.00 97.81 172 ALA A O 1
ATOM 1329 N N . GLU A 1 173 ? 7.230 -14.603 -8.104 1.00 96.94 173 GLU A N 1
ATOM 1330 C CA . GLU A 1 173 ? 6.390 -14.438 -9.294 1.00 96.94 173 GLU A CA 1
ATOM 1331 C C . GLU A 1 173 ? 4.954 -14.932 -9.115 1.00 96.94 173 GLU A C 1
ATOM 1333 O O . GLU A 1 173 ? 4.036 -14.350 -9.685 1.00 96.94 173 GLU A O 1
ATOM 1338 N N . ARG A 1 174 ? 4.731 -16.006 -8.345 1.00 97.69 174 ARG A N 1
ATOM 1339 C CA . ARG A 1 174 ? 3.363 -16.477 -8.067 1.00 97.69 174 ARG A CA 1
ATOM 1340 C C . ARG A 1 174 ? 2.589 -15.453 -7.249 1.00 97.69 174 ARG A C 1
ATOM 1342 O O . ARG A 1 174 ? 1.433 -15.185 -7.558 1.00 97.69 174 ARG A O 1
ATOM 1349 N N . TRP A 1 175 ? 3.236 -14.877 -6.241 1.00 98.38 175 TRP A N 1
ATOM 1350 C CA . TRP A 1 175 ? 2.628 -13.852 -5.407 1.00 98.38 175 TRP A CA 1
ATOM 1351 C C . TRP A 1 175 ? 2.393 -12.548 -6.167 1.00 98.38 175 TRP A C 1
ATOM 1353 O O . TRP A 1 175 ? 1.283 -12.024 -6.135 1.00 98.38 175 TRP A O 1
ATOM 1363 N N . TRP A 1 176 ? 3.381 -12.074 -6.928 1.00 98.44 176 TRP A N 1
ATOM 1364 C CA . TRP A 1 176 ? 3.204 -10.889 -7.765 1.00 98.44 176 TRP A CA 1
ATOM 1365 C C . TRP A 1 176 ? 2.157 -11.089 -8.853 1.00 98.44 176 TRP A C 1
ATOM 1367 O O . TRP A 1 176 ? 1.421 -10.154 -9.134 1.00 98.44 176 TRP A O 1
ATOM 1377 N N . ARG A 1 177 ? 2.027 -12.289 -9.435 1.00 98.19 177 ARG A N 1
ATOM 1378 C CA . ARG A 1 177 ? 0.940 -12.588 -10.380 1.00 98.19 177 ARG A CA 1
ATOM 1379 C C . ARG A 1 177 ? -0.429 -12.414 -9.733 1.00 98.19 177 ARG A C 1
ATOM 1381 O O . ARG A 1 177 ? -1.247 -11.689 -10.283 1.00 98.19 177 ARG A O 1
ATOM 1388 N N . SER A 1 178 ? -0.630 -12.989 -8.550 1.00 97.81 178 SER A N 1
ATOM 1389 C CA . SER A 1 178 ? -1.874 -12.817 -7.792 1.00 97.81 178 SER A CA 1
ATOM 1390 C C . SER A 1 178 ? -2.162 -11.337 -7.495 1.00 97.81 178 SER A C 1
ATOM 1392 O O . SER A 1 178 ? -3.270 -10.862 -7.725 1.00 97.81 178 SER A O 1
ATOM 1394 N N . ALA A 1 179 ? -1.154 -10.577 -7.055 1.00 98.31 179 ALA A N 1
ATOM 1395 C CA . ALA A 1 179 ? -1.318 -9.150 -6.775 1.00 98.31 179 ALA A CA 1
ATOM 1396 C C . ALA A 1 179 ? -1.612 -8.337 -8.051 1.00 98.31 179 ALA A C 1
ATOM 1398 O O . ALA A 1 179 ? -2.446 -7.433 -8.045 1.00 98.31 179 ALA A O 1
ATOM 1399 N N . ALA A 1 180 ? -0.947 -8.667 -9.160 1.00 97.50 180 ALA A N 1
ATOM 1400 C CA . ALA A 1 180 ? -1.111 -8.009 -10.451 1.00 97.50 180 ALA A CA 1
ATOM 1401 C C . ALA A 1 180 ? -2.493 -8.259 -11.073 1.00 97.50 180 ALA A C 1
ATOM 1403 O O . ALA A 1 180 ? -3.030 -7.352 -11.713 1.00 97.50 180 ALA A O 1
ATOM 1404 N N . GLU A 1 181 ? -3.073 -9.447 -10.866 1.00 95.50 181 GLU A N 1
ATOM 1405 C CA . GLU A 1 181 ? -4.457 -9.783 -11.237 1.00 95.50 181 GLU A CA 1
ATOM 1406 C C . GLU A 1 181 ? -5.468 -8.910 -10.474 1.00 95.50 181 GLU A C 1
ATOM 1408 O O . GLU A 1 181 ? -6.454 -8.457 -11.054 1.00 95.50 181 GLU A O 1
ATOM 1413 N N . SER A 1 182 ? -5.154 -8.548 -9.227 1.00 95.50 182 SER A N 1
ATOM 1414 C CA . SER A 1 182 ? -5.870 -7.535 -8.433 1.00 95.50 182 SER A CA 1
ATOM 1415 C C . SER A 1 182 ? -5.428 -6.091 -8.731 1.00 95.50 182 SER A C 1
ATOM 1417 O O . SER A 1 182 ? -5.638 -5.190 -7.924 1.00 95.50 182 SER A O 1
ATOM 1419 N N . SER A 1 183 ? -4.817 -5.847 -9.895 1.00 96.38 183 SER A N 1
ATOM 1420 C CA . SER A 1 183 ? -4.368 -4.527 -10.366 1.00 96.38 183 SER A CA 1
ATOM 1421 C C . SER A 1 183 ? -3.300 -3.833 -9.507 1.00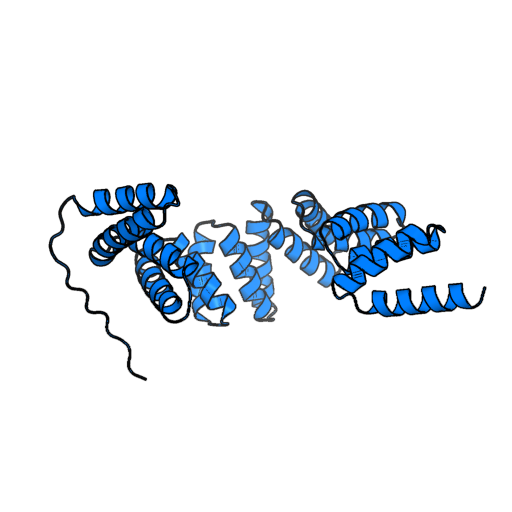 96.38 183 SER A C 1
ATOM 1423 O O . SER A 1 183 ? -3.132 -2.617 -9.604 1.00 96.38 183 SER A O 1
ATOM 1425 N N . HIS A 1 184 ? -2.528 -4.575 -8.705 1.00 98.31 184 HIS A N 1
ATOM 1426 C CA . HIS A 1 184 ? -1.408 -3.995 -7.963 1.00 98.31 184 HIS A CA 1
ATOM 1427 C C . HIS A 1 184 ? -0.287 -3.567 -8.915 1.00 98.31 184 HIS A C 1
ATOM 1429 O O . HIS A 1 184 ? 0.378 -4.394 -9.545 1.00 98.31 184 HIS A O 1
ATOM 1435 N N . VAL A 1 185 ? -0.052 -2.260 -8.983 1.00 98.25 185 VAL A N 1
ATOM 1436 C CA . VAL A 1 185 ? 0.817 -1.636 -9.986 1.00 98.25 185 VAL A CA 1
ATOM 1437 C C . VAL A 1 185 ? 2.283 -2.054 -9.822 1.00 98.25 185 VAL A C 1
ATOM 1439 O O . VAL A 1 185 ? 2.917 -2.450 -10.800 1.00 98.25 185 VAL A O 1
ATOM 1442 N N . ASP A 1 186 ? 2.815 -2.057 -8.595 1.00 98.19 186 ASP A N 1
ATOM 1443 C CA . ASP A 1 186 ? 4.208 -2.478 -8.367 1.00 98.19 186 ASP A CA 1
ATOM 1444 C C . ASP A 1 186 ? 4.419 -3.959 -8.703 1.00 98.19 186 ASP A C 1
ATOM 1446 O O . ASP A 1 186 ? 5.411 -4.325 -9.328 1.00 98.19 186 ASP A O 1
ATOM 1450 N N . ALA A 1 187 ? 3.458 -4.830 -8.382 1.00 98.25 187 ALA A N 1
ATOM 1451 C CA . ALA A 1 187 ? 3.536 -6.244 -8.730 1.00 98.25 187 ALA A CA 1
ATOM 1452 C C . ALA A 1 187 ? 3.581 -6.462 -10.254 1.00 98.25 187 ALA A C 1
ATOM 1454 O O . ALA A 1 187 ? 4.362 -7.284 -10.734 1.00 98.25 187 ALA A O 1
ATOM 1455 N N . GLN A 1 188 ? 2.805 -5.691 -11.027 1.00 98.50 188 GLN A N 1
ATOM 1456 C CA . GLN A 1 188 ? 2.883 -5.693 -12.493 1.00 98.50 188 GLN A CA 1
ATOM 1457 C C . GLN A 1 188 ? 4.273 -5.254 -12.975 1.00 98.50 188 GLN A C 1
ATOM 1459 O O . GLN A 1 188 ? 4.852 -5.895 -13.853 1.00 98.50 188 GLN A O 1
ATOM 1464 N N . TYR A 1 189 ? 4.845 -4.205 -12.380 1.00 98.38 189 TYR A N 1
ATOM 1465 C CA . TYR A 1 189 ? 6.205 -3.769 -12.698 1.00 98.38 189 TYR A CA 1
ATOM 1466 C C . TYR A 1 189 ? 7.248 -4.865 -12.418 1.00 98.38 189 TYR A C 1
ATOM 1468 O O . TYR A 1 189 ? 8.053 -5.179 -13.300 1.00 98.38 189 TYR A O 1
ATOM 1476 N N . HIS A 1 190 ? 7.198 -5.498 -11.242 1.00 98.12 190 HIS A N 1
ATOM 1477 C CA . HIS A 1 190 ? 8.132 -6.559 -10.842 1.00 98.12 190 HIS A CA 1
ATOM 1478 C C . HIS A 1 190 ? 8.010 -7.826 -11.689 1.00 98.12 190 HIS A C 1
ATOM 1480 O O . HIS A 1 190 ? 9.026 -8.444 -12.017 1.00 98.12 190 HIS A O 1
ATOM 1486 N N . LEU A 1 191 ? 6.802 -8.188 -12.135 1.00 97.88 191 LEU A N 1
ATOM 1487 C CA . LEU A 1 191 ? 6.636 -9.237 -13.147 1.00 97.88 191 LEU A CA 1
ATOM 1488 C C . LEU A 1 191 ? 7.365 -8.864 -14.437 1.00 97.88 191 LEU A C 1
ATOM 1490 O O . LEU A 1 191 ? 8.128 -9.679 -14.958 1.00 97.88 191 LEU A O 1
ATOM 1494 N N . GLY A 1 192 ? 7.189 -7.631 -14.919 1.00 97.62 192 GLY A N 1
ATOM 1495 C CA . GLY A 1 192 ? 7.895 -7.139 -16.099 1.00 97.62 192 GLY A CA 1
ATOM 1496 C C . GLY A 1 192 ? 9.416 -7.234 -15.954 1.00 97.62 192 GLY A C 1
ATOM 1497 O O . GLY A 1 192 ? 10.087 -7.765 -16.838 1.00 97.62 192 GLY A O 1
ATOM 1498 N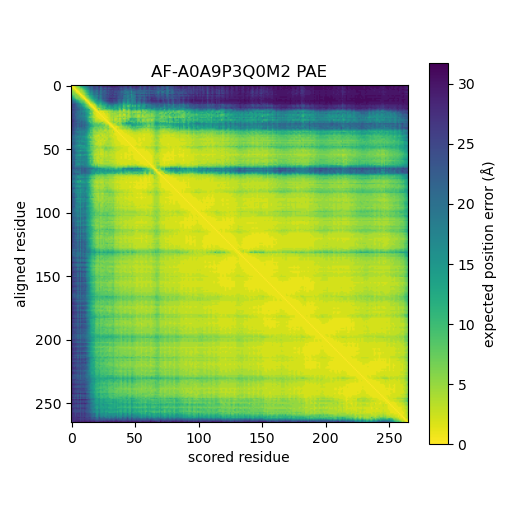 N . VAL A 1 193 ? 9.958 -6.825 -14.801 1.00 96.88 193 VAL A N 1
ATOM 1499 C CA . VAL A 1 193 ? 11.392 -6.952 -14.491 1.00 96.88 193 VAL A CA 1
ATOM 1500 C C . VAL A 1 193 ? 11.834 -8.417 -14.500 1.00 96.88 193 VAL A C 1
ATOM 1502 O O . VAL A 1 193 ? 12.833 -8.745 -15.140 1.00 96.88 193 VAL A O 1
ATOM 1505 N N . SER A 1 194 ? 11.085 -9.321 -13.863 1.00 96.06 194 SER A N 1
ATOM 1506 C CA . SER A 1 194 ? 11.450 -10.744 -13.829 1.00 96.06 194 SER A CA 1
ATOM 1507 C C . SER A 1 194 ? 11.471 -11.375 -15.227 1.00 96.06 194 SER A C 1
ATOM 1509 O O . SER A 1 194 ? 12.404 -12.102 -15.574 1.00 96.06 194 SER A O 1
ATOM 1511 N N . HIS A 1 195 ? 10.477 -11.059 -16.062 1.00 96.62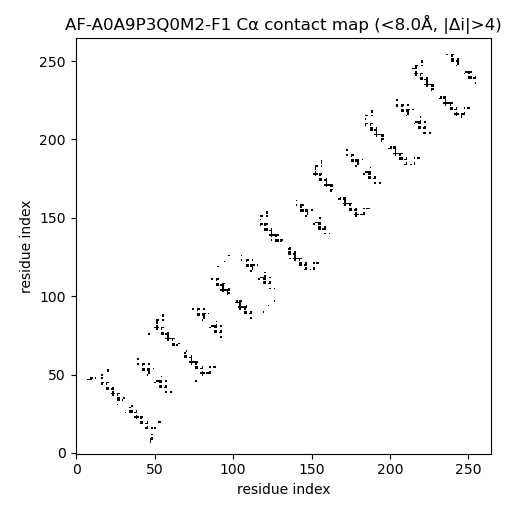 195 HIS A N 1
ATOM 1512 C CA . HIS A 1 195 ? 10.425 -11.515 -17.453 1.00 96.62 195 HIS A CA 1
ATOM 1513 C C . HIS A 1 195 ? 11.575 -10.938 -18.289 1.00 96.62 195 HIS A C 1
ATOM 1515 O O . HIS A 1 195 ? 12.198 -11.666 -19.063 1.00 96.62 195 HIS A O 1
ATOM 1521 N N . HIS A 1 196 ? 11.929 -9.668 -18.081 1.00 96.19 196 HIS A N 1
ATOM 1522 C CA . HIS A 1 196 ? 13.058 -9.041 -18.763 1.00 96.19 196 HIS A CA 1
ATOM 1523 C C . HIS A 1 196 ? 14.388 -9.729 -18.437 1.00 96.19 196 HIS A C 1
ATOM 1525 O O . HIS A 1 196 ? 15.156 -10.028 -19.350 1.00 96.19 196 HIS A O 1
ATOM 1531 N N . MET A 1 197 ? 14.629 -10.048 -17.162 1.00 93.38 197 MET A N 1
ATOM 1532 C CA . MET A 1 197 ? 15.840 -10.754 -16.720 1.00 93.38 197 MET A CA 1
ATOM 1533 C C . MET A 1 197 ? 15.964 -12.164 -17.314 1.00 93.38 197 MET A C 1
ATOM 1535 O O . MET A 1 197 ? 17.069 -12.687 -17.439 1.00 93.38 197 MET A O 1
ATOM 1539 N N . ARG A 1 198 ? 14.840 -12.777 -17.706 1.00 93.62 198 ARG A N 1
ATOM 1540 C CA . ARG A 1 198 ? 14.789 -14.070 -18.406 1.00 93.62 198 ARG A CA 1
ATOM 1541 C C . ARG A 1 198 ? 14.896 -13.947 -19.934 1.00 93.62 198 ARG A C 1
ATOM 1543 O O . ARG A 1 198 ? 14.880 -14.963 -20.619 1.00 93.62 198 ARG A O 1
ATOM 1550 N N . GLY A 1 199 ? 15.021 -12.731 -20.472 1.00 94.00 199 GLY A N 1
ATOM 1551 C CA . GLY A 1 199 ? 15.070 -12.467 -21.916 1.00 94.00 199 GLY A CA 1
ATOM 1552 C C . GLY A 1 199 ? 13.701 -12.489 -22.604 1.00 94.00 199 GLY A C 1
ATOM 1553 O O . GLY A 1 199 ? 13.614 -12.413 -23.827 1.00 94.00 199 GLY A O 1
ATOM 1554 N N . GLU A 1 200 ? 12.610 -12.571 -21.843 1.00 96.75 200 GLU A N 1
ATOM 1555 C CA . GLU A 1 200 ? 11.240 -12.623 -22.359 1.00 96.75 200 GLU A CA 1
ATOM 1556 C C . GLU A 1 200 ? 10.709 -11.198 -22.578 1.00 96.75 200 GLU A C 1
ATOM 1558 O O . GLU A 1 200 ? 9.770 -10.744 -21.920 1.00 96.75 200 GLU A O 1
ATOM 1563 N N . HIS A 1 201 ? 11.360 -10.455 -23.476 1.00 94.38 201 HIS A N 1
ATOM 1564 C CA . HIS A 1 201 ? 11.183 -9.006 -23.591 1.00 94.38 201 HIS A CA 1
ATOM 1565 C C . HIS A 1 201 ? 9.764 -8.572 -24.003 1.00 94.38 201 HIS A C 1
ATOM 1567 O O . HIS A 1 201 ? 9.279 -7.569 -23.485 1.00 94.38 201 HIS A O 1
ATOM 1573 N N . ASP A 1 202 ? 9.061 -9.342 -24.841 1.00 94.12 202 ASP A N 1
ATOM 1574 C CA . ASP A 1 202 ? 7.657 -9.063 -25.191 1.00 94.12 202 ASP A CA 1
ATOM 1575 C C . ASP A 1 202 ? 6.719 -9.203 -23.980 1.00 94.12 202 ASP A C 1
ATOM 1577 O O . ASP A 1 202 ? 5.812 -8.394 -23.774 1.00 94.12 202 ASP A O 1
ATOM 1581 N N . VAL A 1 203 ? 6.950 -10.220 -23.141 1.00 96.88 203 VAL A N 1
ATOM 1582 C CA . VAL A 1 203 ? 6.159 -10.441 -21.921 1.00 96.88 203 VAL A CA 1
ATOM 1583 C C . VAL A 1 203 ? 6.471 -9.361 -20.888 1.00 96.88 203 VAL A C 1
ATOM 1585 O O . VAL A 1 203 ? 5.569 -8.867 -20.210 1.00 96.88 203 VAL A O 1
ATOM 1588 N N . ALA A 1 204 ? 7.738 -8.953 -20.798 1.00 97.69 204 ALA A N 1
ATOM 1589 C CA . ALA A 1 204 ? 8.154 -7.838 -19.962 1.00 97.69 204 ALA A CA 1
ATOM 1590 C C . ALA A 1 204 ? 7.465 -6.529 -20.371 1.00 97.69 204 ALA A C 1
ATOM 1592 O O . ALA A 1 204 ? 6.889 -5.848 -19.522 1.00 97.69 204 ALA A O 1
ATOM 1593 N N . GLU A 1 205 ? 7.460 -6.210 -21.672 1.00 97.12 205 GLU A N 1
ATOM 1594 C CA . GLU A 1 205 ? 6.787 -5.022 -22.204 1.00 97.12 205 GLU A CA 1
ATOM 1595 C C . GLU A 1 205 ? 5.295 -5.038 -21.905 1.00 97.12 205 GLU A C 1
ATOM 1597 O O . GLU A 1 205 ? 4.756 -4.011 -21.492 1.00 97.12 205 GLU A O 1
ATOM 1602 N N . HIS A 1 206 ? 4.638 -6.192 -22.052 1.00 97.50 206 HIS A N 1
ATOM 1603 C CA . HIS A 1 206 ? 3.219 -6.321 -21.751 1.00 97.50 206 HIS A CA 1
ATOM 1604 C C . HIS A 1 206 ? 2.908 -5.877 -20.317 1.00 97.50 206 HIS A C 1
ATOM 1606 O O . HIS A 1 206 ? 2.048 -5.015 -20.117 1.00 97.50 206 HIS A O 1
ATOM 1612 N N . TRP A 1 207 ? 3.632 -6.421 -19.336 1.00 98.19 207 TRP A N 1
ATOM 1613 C CA . TRP A 1 207 ? 3.446 -6.094 -17.923 1.00 98.19 207 TRP A CA 1
ATOM 1614 C C . TRP A 1 207 ? 3.823 -4.651 -17.596 1.00 98.19 207 TRP A C 1
ATOM 1616 O O . TRP A 1 207 ? 3.041 -3.940 -16.959 1.00 98.19 207 TRP A O 1
ATOM 1626 N N . TRP A 1 208 ? 4.971 -4.178 -18.089 1.00 98.50 208 TRP A N 1
ATOM 1627 C CA . TRP A 1 208 ? 5.375 -2.789 -17.894 1.00 98.50 208 TRP A CA 1
ATOM 1628 C C . TRP A 1 208 ? 4.377 -1.812 -18.502 1.00 98.50 208 TRP A C 1
ATOM 1630 O O . TRP A 1 208 ? 4.103 -0.781 -17.905 1.00 98.50 208 TRP A O 1
ATOM 1640 N N . ARG A 1 209 ? 3.766 -2.128 -19.643 1.00 98.31 209 ARG A N 1
ATOM 1641 C CA . ARG A 1 209 ? 2.753 -1.270 -20.261 1.00 98.31 209 ARG A CA 1
ATOM 1642 C C . ARG A 1 209 ? 1.486 -1.157 -19.417 1.00 98.31 209 ARG A C 1
ATOM 1644 O O . ARG A 1 209 ? 0.876 -0.088 -19.419 1.00 98.31 209 ARG A O 1
ATOM 1651 N N . ILE A 1 210 ? 1.080 -2.215 -18.713 1.00 98.12 210 ILE A N 1
ATOM 1652 C CA . ILE A 1 210 ? -0.059 -2.151 -17.783 1.00 98.12 210 ILE A CA 1
ATOM 1653 C C . ILE A 1 210 ? 0.295 -1.218 -16.616 1.00 98.12 210 ILE A C 1
ATOM 1655 O O . ILE A 1 210 ? -0.410 -0.231 -16.403 1.00 98.12 210 ILE A O 1
ATOM 1659 N N . ALA A 1 211 ? 1.437 -1.442 -15.958 1.00 98.25 211 ALA A N 1
ATOM 1660 C CA . ALA A 1 211 ? 1.893 -0.604 -14.847 1.00 98.25 211 ALA A CA 1
ATOM 1661 C C . ALA A 1 211 ? 2.118 0.865 -15.264 1.00 98.25 211 ALA A C 1
ATOM 1663 O O . ALA A 1 211 ? 1.750 1.799 -14.553 1.00 98.25 211 ALA A O 1
ATOM 1664 N N . ALA A 1 212 ? 2.666 1.091 -16.460 1.00 98.06 212 ALA A N 1
ATOM 1665 C CA . ALA A 1 212 ? 2.945 2.416 -17.001 1.00 98.06 212 ALA A CA 1
ATOM 1666 C C . ALA A 1 212 ? 1.671 3.232 -17.255 1.00 98.06 212 ALA A C 1
ATOM 1668 O O . ALA A 1 212 ? 1.643 4.438 -17.000 1.00 98.06 212 ALA A O 1
ATOM 1669 N N . ARG A 1 213 ? 0.602 2.577 -17.732 1.00 97.62 213 ARG A N 1
ATOM 1670 C CA . ARG A 1 213 ? -0.724 3.196 -17.902 1.00 97.62 213 ARG A CA 1
ATOM 1671 C C . ARG A 1 213 ? -1.369 3.560 -16.568 1.00 97.62 213 ARG A C 1
ATOM 1673 O O . ARG A 1 213 ? -2.128 4.519 -16.528 1.00 97.62 213 ARG A O 1
ATOM 1680 N N . ALA A 1 214 ? -1.044 2.829 -15.506 1.00 96.44 214 ALA A N 1
ATOM 1681 C CA . ALA A 1 214 ? -1.452 3.144 -14.141 1.00 96.44 214 ALA A CA 1
ATOM 1682 C C . ALA A 1 214 ? -0.556 4.204 -13.461 1.00 96.44 214 ALA A C 1
ATOM 1684 O O . ALA A 1 214 ? -0.775 4.527 -12.300 1.00 96.44 214 ALA A O 1
ATOM 1685 N N . GLY A 1 215 ? 0.434 4.762 -14.170 1.00 95.69 215 GLY A N 1
ATOM 1686 C CA . GLY A 1 215 ? 1.273 5.855 -13.668 1.00 95.69 215 GLY A CA 1
ATOM 1687 C C . GLY A 1 215 ? 2.617 5.432 -13.071 1.00 95.69 215 GLY A C 1
ATOM 1688 O O . GLY A 1 215 ? 3.340 6.288 -12.570 1.00 95.69 215 GLY A O 1
ATOM 1689 N N . HIS A 1 216 ? 2.997 4.150 -13.126 1.00 98.19 216 HIS A N 1
ATOM 1690 C CA . HIS A 1 216 ? 4.278 3.710 -12.566 1.00 98.19 216 HIS A CA 1
ATOM 1691 C C . HIS A 1 216 ? 5.458 4.261 -13.370 1.00 98.19 216 HIS A C 1
ATOM 1693 O O . HIS A 1 216 ? 5.719 3.832 -14.497 1.00 98.19 216 HIS A O 1
ATOM 1699 N N . ARG A 1 217 ? 6.227 5.158 -12.755 1.00 97.62 217 ARG A N 1
ATOM 1700 C CA . ARG A 1 217 ? 7.297 5.920 -13.415 1.00 97.62 217 ARG A CA 1
ATOM 1701 C C . ARG A 1 217 ? 8.388 5.047 -14.056 1.00 97.62 217 ARG A C 1
ATOM 1703 O O . ARG A 1 217 ? 8.747 5.264 -15.210 1.00 97.62 217 ARG A O 1
ATOM 1710 N N . ASP A 1 218 ? 8.863 4.006 -13.365 1.00 98.00 218 ASP A N 1
ATOM 1711 C CA . ASP A 1 218 ? 9.934 3.149 -13.905 1.00 98.00 218 ASP A CA 1
ATOM 1712 C C . ASP A 1 218 ? 9.420 2.219 -15.009 1.00 98.00 218 ASP A C 1
ATOM 1714 O O . ASP A 1 218 ? 10.108 1.972 -15.997 1.00 98.00 218 ASP A O 1
ATOM 1718 N N . ALA A 1 219 ? 8.164 1.772 -14.915 1.00 98.19 219 ALA A N 1
ATOM 1719 C CA . ALA A 1 219 ? 7.508 1.042 -15.988 1.00 98.19 219 ALA A CA 1
ATOM 1720 C C . ALA A 1 219 ? 7.346 1.920 -17.240 1.00 98.19 219 ALA A C 1
ATOM 1722 O O . ALA A 1 219 ? 7.625 1.458 -18.344 1.00 98.19 219 ALA A O 1
ATOM 1723 N N . GLN A 1 220 ? 6.957 3.194 -17.086 1.00 98.50 220 GLN A N 1
ATOM 1724 C CA . GLN A 1 220 ? 6.895 4.157 -18.194 1.00 98.50 220 GLN A CA 1
ATOM 1725 C C . GLN A 1 220 ? 8.264 4.314 -18.862 1.00 98.50 220 GLN A C 1
ATOM 1727 O O . GLN A 1 220 ? 8.362 4.226 -20.087 1.00 98.50 220 GLN A O 1
ATOM 1732 N N . TYR A 1 221 ? 9.329 4.469 -18.072 1.00 98.06 221 TYR A N 1
ATOM 1733 C CA . TYR A 1 221 ? 10.691 4.537 -18.595 1.00 98.06 221 TYR A CA 1
ATOM 1734 C C . TYR A 1 221 ? 11.089 3.261 -19.356 1.00 98.06 221 TYR A C 1
ATOM 1736 O O . TYR A 1 221 ? 11.580 3.347 -20.485 1.00 98.06 221 TYR A O 1
ATOM 1744 N N . ASN A 1 222 ? 10.809 2.081 -18.795 1.00 98.06 222 ASN A N 1
ATOM 1745 C CA . ASN A 1 222 ? 11.137 0.794 -19.410 1.00 98.06 222 ASN A CA 1
ATOM 1746 C C . ASN A 1 222 ? 10.378 0.553 -20.721 1.00 98.06 222 ASN A C 1
ATOM 1748 O O . ASN A 1 222 ? 10.978 0.105 -21.700 1.00 98.06 222 ASN A O 1
ATOM 1752 N N . VAL A 1 223 ? 9.089 0.908 -20.789 1.00 98.06 223 VAL A N 1
ATOM 1753 C CA . VAL A 1 223 ? 8.324 0.860 -22.047 1.00 98.06 223 VAL A CA 1
ATOM 1754 C C . VAL A 1 223 ? 8.923 1.827 -23.065 1.00 98.06 223 VAL A C 1
ATOM 1756 O O . VAL A 1 223 ? 9.084 1.458 -24.227 1.00 98.06 223 VAL A O 1
ATOM 1759 N N . GLY A 1 224 ? 9.299 3.042 -22.655 1.00 97.44 224 GLY A N 1
ATOM 1760 C CA . GLY A 1 224 ? 9.956 4.005 -23.540 1.00 97.44 224 GLY A CA 1
ATOM 1761 C C . GLY A 1 224 ? 11.249 3.452 -24.146 1.00 97.44 224 GLY A C 1
ATOM 1762 O O . GLY A 1 224 ? 11.430 3.470 -25.365 1.00 97.44 224 GLY A O 1
ATOM 1763 N N . THR A 1 225 ? 12.095 2.856 -23.308 1.00 96.88 225 THR A N 1
ATOM 1764 C CA . THR A 1 225 ? 13.348 2.213 -23.721 1.00 96.88 225 THR A CA 1
ATOM 1765 C C . THR A 1 225 ? 13.108 1.038 -24.666 1.00 96.88 225 THR A C 1
ATOM 1767 O O . THR A 1 225 ? 13.772 0.940 -25.700 1.00 96.88 225 THR A O 1
ATOM 1770 N N . TYR A 1 226 ? 12.113 0.194 -24.380 1.00 96.50 226 TYR A N 1
ATOM 1771 C CA . TYR A 1 226 ? 11.725 -0.902 -25.267 1.00 96.50 226 TYR A CA 1
ATOM 1772 C C . TYR A 1 226 ? 11.300 -0.394 -26.651 1.00 96.50 226 TYR A C 1
ATOM 1774 O O . TYR A 1 226 ? 11.771 -0.888 -27.676 1.00 96.50 226 TYR A O 1
ATOM 1782 N N . ARG A 1 227 ? 10.442 0.633 -26.701 1.00 97.12 227 ARG A N 1
ATOM 1783 C CA . ARG A 1 227 ? 9.956 1.225 -27.960 1.00 97.12 227 ARG A CA 1
ATOM 1784 C C . ARG A 1 227 ? 11.091 1.836 -28.775 1.00 97.12 227 ARG A C 1
ATOM 1786 O O . ARG A 1 227 ? 11.124 1.653 -29.989 1.00 97.12 227 ARG A O 1
ATOM 1793 N N . TYR A 1 228 ? 12.043 2.487 -28.109 1.00 95.88 228 TYR A N 1
ATOM 1794 C CA . TYR A 1 228 ? 13.221 3.057 -28.755 1.00 95.88 228 TYR A CA 1
ATOM 1795 C C . TYR A 1 228 ? 14.087 1.985 -29.430 1.00 95.88 228 TYR A C 1
ATOM 1797 O O . TYR A 1 228 ? 14.466 2.144 -30.589 1.00 95.88 228 TYR A O 1
ATOM 1805 N N . GLN A 1 229 ? 14.352 0.871 -28.739 1.00 94.44 229 GLN A N 1
ATOM 1806 C CA . GLN A 1 229 ? 15.124 -0.255 -29.285 1.00 94.44 229 GLN A CA 1
ATOM 1807 C C . GLN A 1 229 ? 14.463 -0.881 -30.523 1.00 94.44 229 GLN A C 1
ATOM 1809 O O . GLN A 1 229 ? 15.159 -1.377 -31.404 1.00 94.44 229 GLN A O 1
ATOM 1814 N N . HIS A 1 230 ? 13.135 -0.798 -30.620 1.00 94.38 230 HIS A N 1
ATOM 1815 C CA . HIS A 1 230 ? 12.348 -1.288 -31.755 1.00 94.38 230 HIS A CA 1
ATOM 1816 C C . HIS A 1 230 ? 12.067 -0.209 -32.818 1.00 94.38 230 HIS A C 1
ATOM 1818 O O . HIS A 1 230 ? 11.251 -0.417 -33.713 1.00 94.38 230 HIS A O 1
ATOM 1824 N N . GLY A 1 231 ? 12.729 0.950 -32.733 1.00 94.19 231 GLY A N 1
ATOM 1825 C CA . GLY A 1 231 ? 12.655 2.017 -33.733 1.00 94.19 231 GLY A CA 1
ATOM 1826 C C . GLY A 1 231 ? 11.446 2.952 -33.618 1.00 94.19 231 GLY A C 1
ATOM 1827 O O . GLY A 1 231 ? 11.356 3.915 -34.378 1.00 94.19 231 GLY A O 1
ATOM 1828 N N . ASP A 1 232 ? 10.542 2.749 -32.654 1.00 96.12 232 ASP A N 1
ATOM 1829 C CA . ASP A 1 232 ? 9.411 3.653 -32.409 1.00 96.12 232 ASP A CA 1
ATOM 1830 C C . ASP A 1 232 ? 9.832 4.808 -31.489 1.00 96.12 232 ASP A C 1
ATOM 1832 O O . ASP A 1 232 ? 9.481 4.892 -30.307 1.00 96.12 232 ASP A O 1
ATOM 1836 N N . ILE A 1 233 ? 10.627 5.717 -32.056 1.00 95.56 233 ILE A N 1
ATOM 1837 C CA . ILE A 1 233 ? 11.184 6.871 -31.341 1.00 95.56 233 ILE A CA 1
ATOM 1838 C C . ILE A 1 233 ? 10.066 7.796 -30.830 1.00 95.56 233 ILE A C 1
ATOM 1840 O O . ILE A 1 233 ? 10.183 8.380 -29.753 1.00 95.56 233 ILE A O 1
ATOM 1844 N N . ALA A 1 234 ? 8.966 7.932 -31.577 1.00 95.50 234 ALA A N 1
ATOM 1845 C CA . ALA A 1 234 ? 7.854 8.793 -31.186 1.00 95.50 234 ALA A CA 1
ATOM 1846 C C . ALA A 1 234 ? 7.125 8.249 -29.949 1.00 95.50 234 ALA A C 1
ATOM 1848 O O . ALA A 1 234 ? 6.802 9.019 -29.042 1.00 95.50 234 ALA A O 1
ATOM 1849 N N . ALA A 1 235 ? 6.872 6.937 -29.881 1.00 95.81 235 ALA A N 1
ATOM 1850 C CA . ALA A 1 235 ? 6.316 6.326 -28.678 1.00 95.81 235 ALA A CA 1
ATOM 1851 C C . ALA A 1 235 ? 7.294 6.360 -27.507 1.00 95.81 235 ALA A C 1
ATOM 1853 O O . ALA A 1 235 ? 6.863 6.652 -26.391 1.00 95.81 235 ALA A O 1
ATOM 1854 N N . ALA A 1 236 ? 8.581 6.109 -27.758 1.00 97.25 236 ALA A N 1
ATOM 1855 C CA . ALA A 1 236 ? 9.614 6.191 -26.733 1.00 97.25 236 ALA A CA 1
ATOM 1856 C C . ALA A 1 236 ? 9.623 7.562 -26.050 1.00 97.25 236 ALA A C 1
ATOM 1858 O O . ALA A 1 236 ? 9.532 7.657 -24.830 1.00 97.25 236 ALA A O 1
ATOM 1859 N N . GLU A 1 237 ? 9.623 8.631 -26.847 1.00 96.94 237 GLU A N 1
ATOM 1860 C CA . GLU A 1 237 ? 9.620 9.998 -26.339 1.00 96.94 237 GLU A CA 1
ATOM 1861 C C . GLU A 1 237 ? 8.360 10.325 -25.527 1.00 96.94 237 GLU A C 1
ATOM 1863 O O . GLU A 1 237 ? 8.461 10.971 -24.486 1.00 96.94 237 GLU A O 1
ATOM 1868 N N . ARG A 1 238 ? 7.176 9.864 -25.957 1.00 97.62 238 ARG A N 1
ATOM 1869 C CA . ARG A 1 238 ? 5.932 10.046 -25.183 1.00 97.62 238 ARG A CA 1
ATOM 1870 C C . ARG A 1 238 ? 6.026 9.388 -23.808 1.00 97.62 238 ARG A C 1
ATOM 1872 O O . ARG A 1 238 ? 5.664 10.013 -22.816 1.00 97.62 238 ARG A O 1
ATOM 1879 N N . TRP A 1 239 ? 6.528 8.158 -23.751 1.00 98.12 239 TRP A N 1
ATOM 1880 C CA . TRP A 1 239 ? 6.669 7.425 -22.496 1.00 98.12 239 TRP A CA 1
ATOM 1881 C C . TRP A 1 239 ? 7.740 8.012 -21.582 1.00 98.12 239 TRP A C 1
ATOM 1883 O O . TRP A 1 239 ? 7.498 8.146 -20.387 1.00 98.12 239 TRP A O 1
ATOM 1893 N N . TRP A 1 240 ? 8.882 8.435 -22.125 1.00 98.25 240 TRP A N 1
ATOM 1894 C CA . TRP A 1 240 ? 9.900 9.118 -21.330 1.00 98.25 240 TRP A CA 1
ATOM 1895 C C . TRP A 1 240 ? 9.419 10.473 -20.801 1.00 98.25 240 TRP A C 1
ATOM 1897 O O . TRP A 1 240 ? 9.770 10.832 -19.684 1.00 98.25 240 TRP A O 1
ATOM 1907 N N . ARG A 1 241 ? 8.577 11.218 -21.533 1.00 97.81 241 ARG A N 1
ATOM 1908 C CA . ARG A 1 241 ? 7.950 12.437 -20.983 1.00 97.81 241 ARG A CA 1
ATOM 1909 C C . ARG A 1 241 ? 7.033 12.123 -19.808 1.00 97.81 241 ARG A C 1
ATOM 1911 O O . ARG A 1 241 ? 7.195 12.745 -18.768 1.00 97.81 241 ARG A O 1
ATOM 1918 N N . ALA A 1 242 ? 6.157 11.127 -19.947 1.00 97.50 242 ALA A N 1
ATOM 1919 C CA . ALA A 1 242 ? 5.299 10.691 -18.846 1.00 97.50 242 ALA A CA 1
ATOM 1920 C C . ALA A 1 242 ? 6.125 10.253 -17.620 1.00 97.50 242 ALA A C 1
ATOM 1922 O O . ALA A 1 242 ? 5.841 10.679 -16.506 1.00 97.50 242 ALA A O 1
ATOM 1923 N N . ALA A 1 243 ? 7.203 9.489 -17.836 1.00 97.81 243 ALA A N 1
ATOM 1924 C CA . ALA A 1 243 ? 8.114 9.076 -16.770 1.00 97.81 243 ALA A CA 1
ATOM 1925 C C . ALA A 1 243 ? 8.783 10.281 -16.085 1.00 97.81 243 ALA A C 1
ATOM 1927 O O . ALA A 1 243 ? 8.843 10.337 -14.859 1.00 97.81 243 ALA A O 1
ATOM 1928 N N . ALA A 1 244 ? 9.248 11.269 -16.855 1.00 97.06 244 ALA A N 1
ATOM 1929 C CA . ALA A 1 244 ? 9.848 12.487 -16.315 1.00 97.06 244 ALA A CA 1
ATOM 1930 C C . ALA A 1 244 ? 8.840 13.323 -15.505 1.00 97.06 244 ALA A C 1
ATOM 1932 O O . ALA A 1 244 ? 9.176 13.800 -14.423 1.00 97.06 244 ALA A O 1
ATOM 1933 N N . GLU A 1 245 ? 7.601 13.454 -15.987 1.00 96.38 245 GLU A N 1
ATOM 1934 C CA . GLU A 1 245 ? 6.498 14.106 -15.264 1.00 96.38 245 GLU A CA 1
ATOM 1935 C C . GLU A 1 245 ? 6.162 13.370 -13.957 1.00 96.38 245 GLU A C 1
ATOM 1937 O O . GLU A 1 245 ? 5.891 14.007 -12.942 1.00 96.38 245 GLU A O 1
ATOM 1942 N N . ALA A 1 246 ? 6.273 12.039 -13.951 1.00 94.12 246 ALA A N 1
ATOM 1943 C CA . ALA A 1 246 ? 6.141 11.194 -12.765 1.00 94.12 246 ALA A CA 1
ATOM 1944 C C . ALA A 1 246 ? 7.408 11.156 -11.875 1.00 94.12 246 ALA A C 1
ATOM 1946 O O . ALA A 1 246 ? 7.493 10.359 -10.937 1.00 94.12 246 ALA A O 1
ATOM 1947 N N . GLY A 1 247 ? 8.411 12.000 -12.150 1.00 93.94 247 GLY A N 1
ATOM 1948 C CA . GLY A 1 247 ? 9.619 12.134 -11.333 1.00 93.94 247 GLY A CA 1
ATOM 1949 C C . GLY A 1 247 ? 10.635 11.001 -11.501 1.00 93.94 247 GLY A C 1
ATOM 1950 O O . GLY A 1 247 ? 11.371 10.702 -10.560 1.00 93.94 247 GLY A O 1
ATOM 1951 N N . GLN A 1 248 ? 10.667 10.342 -12.662 1.00 96.62 248 GLN A N 1
ATOM 1952 C CA . GLN A 1 248 ? 11.697 9.365 -13.018 1.00 96.62 248 GLN A CA 1
ATOM 1953 C C . GLN A 1 248 ? 13.002 10.106 -13.412 1.00 96.62 248 GLN A C 1
ATOM 1955 O O . GLN A 1 248 ? 12.983 10.896 -14.366 1.00 96.62 248 GLN A O 1
ATOM 1960 N N . PRO A 1 249 ? 14.126 9.912 -12.690 1.00 91.69 249 PRO A N 1
ATOM 1961 C CA . PRO A 1 249 ? 15.342 10.714 -12.885 1.00 91.69 249 PRO A CA 1
ATOM 1962 C C . PRO A 1 249 ? 16.013 10.547 -14.259 1.00 91.69 249 PRO A C 1
ATOM 1964 O O . PRO A 1 249 ? 16.421 11.523 -14.895 1.00 91.69 249 PRO A O 1
ATOM 1967 N N . GLU A 1 250 ? 16.126 9.314 -14.739 1.00 94.38 250 GLU A N 1
ATOM 1968 C CA . GLU A 1 250 ? 16.793 8.947 -15.990 1.00 94.38 250 GLU A CA 1
ATOM 1969 C C . GLU A 1 250 ? 16.028 9.433 -17.229 1.00 94.38 250 GLU A C 1
ATOM 1971 O O . GLU A 1 250 ? 16.627 9.713 -18.273 1.00 94.38 250 GLU A O 1
ATOM 1976 N N . ALA A 1 251 ? 14.712 9.593 -17.124 1.00 94.62 251 ALA A N 1
ATOM 1977 C CA . ALA A 1 251 ? 13.835 9.973 -18.217 1.00 94.62 251 ALA A CA 1
ATOM 1978 C C . ALA A 1 251 ? 14.132 11.391 -18.723 1.00 94.62 251 ALA A C 1
ATOM 1980 O O . ALA A 1 251 ? 14.214 11.611 -19.933 1.00 94.62 251 ALA A O 1
ATOM 1981 N N . SER A 1 252 ? 14.383 12.340 -17.815 1.00 91.69 252 SER A N 1
ATOM 1982 C CA . SER A 1 252 ? 14.741 13.719 -18.181 1.00 91.69 252 SER A CA 1
ATOM 1983 C C . SER A 1 252 ? 16.070 13.774 -18.938 1.00 91.69 252 SER A C 1
ATOM 1985 O O . SER A 1 252 ? 16.172 14.410 -19.989 1.00 91.69 252 SER A O 1
ATOM 1987 N N . THR A 1 253 ? 17.075 13.041 -18.453 1.00 93.44 253 THR A N 1
ATOM 1988 C CA . THR A 1 253 ? 18.383 12.912 -19.113 1.00 93.44 253 THR A CA 1
ATOM 1989 C C . THR A 1 253 ? 18.246 12.288 -20.500 1.00 93.44 253 THR A C 1
ATOM 1991 O O . THR A 1 253 ? 18.811 12.790 -21.474 1.00 93.44 253 THR A O 1
ATOM 1994 N N . THR A 1 254 ? 17.439 11.235 -20.611 1.00 94.88 254 THR A N 1
ATOM 1995 C CA . THR A 1 254 ? 17.201 10.517 -21.869 1.00 94.88 254 THR A CA 1
ATOM 1996 C C . THR A 1 254 ? 16.498 11.399 -22.902 1.00 94.88 254 THR A C 1
ATOM 1998 O O . THR A 1 254 ? 16.868 11.400 -24.077 1.00 94.88 254 THR A O 1
ATOM 2001 N N . LEU A 1 255 ? 15.542 12.228 -22.475 1.00 93.81 255 LEU A N 1
ATOM 2002 C CA . LEU A 1 255 ? 14.885 13.207 -23.344 1.00 93.81 255 LEU A CA 1
ATOM 2003 C C . LEU A 1 255 ? 15.842 14.299 -23.830 1.00 93.81 255 LEU A C 1
ATOM 2005 O O . LEU A 1 255 ? 15.794 14.671 -25.004 1.00 93.81 255 LEU A O 1
ATOM 2009 N N . CYS A 1 256 ? 16.715 14.811 -22.958 1.00 92.62 256 CYS A N 1
ATOM 2010 C CA . CYS A 1 256 ? 17.747 15.773 -23.347 1.00 92.62 256 CYS A CA 1
ATOM 2011 C C . CYS A 1 256 ? 18.697 15.174 -24.387 1.00 92.62 256 CYS A C 1
ATOM 2013 O O . CYS A 1 256 ? 18.935 15.787 -25.426 1.00 92.62 256 CYS A O 1
ATOM 2015 N N . TRP A 1 257 ? 19.170 13.948 -24.153 1.00 94.12 257 TRP A N 1
ATOM 2016 C CA . TRP A 1 257 ? 20.002 13.222 -25.108 1.00 94.12 257 TRP A CA 1
ATOM 2017 C C . TRP A 1 257 ? 19.306 13.035 -26.467 1.00 94.12 257 TRP A C 1
ATOM 2019 O O . TRP A 1 257 ? 19.896 13.332 -27.508 1.00 94.12 257 TRP A O 1
ATOM 2029 N N . LEU A 1 258 ? 18.031 12.624 -26.470 1.00 92.88 258 LEU A N 1
ATOM 2030 C CA . LEU A 1 258 ? 17.252 12.432 -27.696 1.00 92.88 258 LEU A CA 1
ATOM 2031 C C . LEU A 1 258 ? 17.119 13.732 -28.508 1.00 92.88 258 LEU A C 1
ATOM 2033 O O . LEU A 1 258 ? 17.227 13.711 -29.735 1.00 92.88 258 LEU A O 1
ATOM 2037 N N . ARG A 1 259 ? 16.897 14.868 -27.834 1.00 91.75 259 ARG A N 1
ATOM 2038 C CA . ARG A 1 259 ? 16.802 16.191 -28.473 1.00 91.75 259 ARG A CA 1
ATOM 2039 C C . ARG A 1 259 ? 18.125 16.614 -29.102 1.00 91.75 259 ARG A C 1
ATOM 2041 O O . ARG A 1 259 ? 18.121 17.058 -30.245 1.00 91.75 259 ARG A O 1
ATOM 2048 N N . SER A 1 260 ? 19.236 16.435 -28.389 1.00 91.25 260 SER A N 1
ATOM 2049 C CA . SER A 1 260 ? 20.572 16.760 -28.902 1.00 91.25 260 SER A CA 1
ATOM 2050 C C . SER A 1 260 ? 20.916 15.954 -30.151 1.00 91.25 260 SER A C 1
ATOM 2052 O O . SER A 1 260 ? 21.479 16.501 -31.092 1.00 91.25 260 SER A O 1
ATOM 2054 N N . ARG A 1 261 ? 20.524 14.675 -30.198 1.00 90.19 261 ARG A N 1
ATOM 2055 C CA . ARG A 1 261 ? 20.731 13.826 -31.376 1.00 90.19 261 ARG A CA 1
ATOM 2056 C C . ARG A 1 261 ? 19.946 14.318 -32.597 1.00 90.19 261 ARG A C 1
ATOM 2058 O O . ARG A 1 261 ? 20.508 14.379 -33.677 1.00 90.19 261 ARG A O 1
ATOM 2065 N N . ARG A 1 262 ? 18.689 14.740 -32.420 1.00 86.62 262 ARG A N 1
ATOM 2066 C CA . ARG A 1 262 ? 17.862 15.294 -33.511 1.00 86.62 262 ARG A CA 1
ATOM 2067 C C . ARG A 1 262 ? 18.319 16.664 -34.017 1.00 86.62 262 ARG A C 1
ATOM 2069 O O . ARG A 1 262 ? 17.930 17.042 -35.109 1.00 86.62 262 ARG A O 1
ATOM 2076 N N . ALA A 1 263 ? 19.054 17.429 -33.212 1.00 78.69 263 ALA A N 1
ATOM 2077 C CA . ALA A 1 263 ? 19.553 18.751 -33.595 1.00 78.69 263 ALA A CA 1
ATOM 2078 C C . ALA A 1 263 ? 20.885 18.698 -34.370 1.00 78.69 263 ALA A C 1
ATOM 2080 O O . ALA A 1 263 ? 21.318 19.726 -34.886 1.00 78.69 263 ALA A O 1
ATOM 2081 N N . GLY A 1 264 ? 21.548 17.536 -34.394 1.00 70.12 264 GLY A N 1
ATOM 2082 C CA . GLY A 1 264 ? 22.806 17.310 -35.109 1.00 70.12 264 GLY A CA 1
ATOM 2083 C C . GLY A 1 264 ? 22.672 16.545 -36.431 1.00 70.12 264 GLY A C 1
ATOM 2084 O O . GLY A 1 264 ? 23.679 16.423 -37.125 1.00 70.12 264 GLY A O 1
ATOM 2085 N N . ASP A 1 265 ? 21.472 16.050 -36.752 1.00 53.88 265 ASP A N 1
ATOM 2086 C CA . ASP A 1 265 ? 21.091 15.435 -38.037 1.00 53.88 265 ASP A CA 1
ATOM 2087 C C . ASP A 1 265 ? 20.429 16.486 -38.952 1.00 53.88 265 ASP A C 1
ATOM 2089 O O . ASP A 1 265 ? 20.657 16.433 -40.183 1.00 53.88 265 ASP A O 1
#

Foldseek 3Di:
DDDPDDDQDADDDDPVLVVLQVCLVVLVVVVDPVSPVVSLVSLVNNLSNLNLSSLQVNLVSLCVVDDPPSPVSSLVSLVSSLVVPNLVSLQVNLVVCVVVVHPVSLVSLVVNLVVLPLVSLQVNLVSLVVVVDPVSPVSSLVSLVSSVVVQNLSSLQVNLVVCVVVVNNVSSLVSLVSSVVVVNLVSLQVNLVSCVVVVVNVSSLVSLVSSLVVQDLVSLQSNLVVCVVVVNPVSSLVSLVSSVVSVNPVSVVVNVVVVVVVVVD

Organism: NCBI:txid2871094

Mean predicted aligned error: 7.81 Å

Sequence (265 aa):
MPHAEFEVEADGAGDDGDMSCERARLLYETGNVALRAAAEKWWRRAARSGDHEAQYSLGVMLHEDATGRSGEEAEYWWRLAASGGHVEARYNLGVRLQLRGDPEAEDWLRLVAGTGHTDAQYNLGVLLDLTGTESARSEARCWWRVAAQAGHAGAQYNLGVDCQDRGAQRAAERWWRSAAESSHVDAQYHLGVSHHMRGEHDVAEHWWRIAARAGHRDAQYNVGTYRYQHGDIAAAERWWRAAAEAGQPEASTTLCWLRSRRAGD

InterPro domains:
  IPR006597 Sel1-like repeat [PF08238] (38-51)
  IPR006597 Sel1-like repeat [PF08238] (53-86)
  IPR006597 Sel1-like repeat [PF08238] (88-102)
  IPR006597 Sel1-like repeat [PF08238] (119-152)
  IPR006597 Sel1-like repeat [PF08238] (155-184)
  IPR006597 Sel1-like repeat [PF08238] (186-216)
  IPR006597 Sel1-like repeat [PF08238] (218-247)
  IPR006597 Sel1-like repeat [SM00671] (52-86)
  IPR006597 Sel1-like repeat [SM00671] (87-117)
  IPR006597 Sel1-like repeat [SM00671] (118-152)
  IPR006597 Sel1-like repeat [SM00671] (153-184)
  IPR006597 Sel1-like repeat [SM00671] (185-216)
  IPR006597 Sel1-like repeat [SM00671] (217-248)
  IPR011990 Tetratricopeptide-like helical domain superfamily [G3DSA:1.25.40.10] (9-103)
  IPR011990 Tetratricopeptide-like helical domain superfamily [G3DSA:1.25.40.10] (104-264)
  IPR050767 Sel1/AlgK [PTHR11102] (102-258)

Solvent-accessible surface area (backbone atoms only — not comparable to full-atom values): 13049 Å² total; per-residue (Å²): 132,86,79,84,80,80,84,81,84,74,78,82,99,56,86,61,46,66,60,26,35,59,52,16,50,61,34,39,76,67,72,40,72,73,34,38,58,52,13,50,55,29,15,58,51,21,29,60,73,64,37,36,68,21,15,29,52,45,14,52,57,31,44,75,64,50,60,76,68,34,41,59,52,13,50,54,27,16,52,53,5,29,76,69,66,36,55,66,23,23,40,54,47,13,54,55,28,48,79,71,70,41,76,70,14,55,62,32,17,50,60,30,27,71,75,66,41,47,67,31,18,30,52,41,15,54,56,29,41,73,68,68,41,73,68,36,36,54,50,14,54,53,30,15,48,56,14,28,75,74,62,38,34,69,23,19,30,52,53,10,53,56,26,43,79,70,68,36,53,75,58,11,51,53,26,14,48,56,6,30,74,68,65,31,48,66,24,22,31,53,49,11,51,56,30,41,79,73,66,38,51,72,61,10,44,55,29,10,48,55,13,26,75,75,60,39,24,69,22,17,34,51,40,11,54,53,30,39,79,71,67,38,50,71,60,13,52,55,26,19,49,53,6,31,76,58,68,29,75,66,24,51,55,51,52,52,52,53,51,56,55,65,74,76,110

Nearest PDB structures (foldseek):
  7o04-assembly1_B  TM=7.339E-01  e=4.535E-02  Shigella flexneri
  5l0y-assembly6_F  TM=7.447E-01  e=2.499E-01  Thermochaetoides thermophila DSM 1495
  6een-assembly1_C  TM=4.803E-01  e=8.890E-01  Zea mays
  6een-assembly1_A  TM=4.817E-01  e=1.014E+00  Zea mays
  6een-assembly1_D  TM=4.696E-01  e=1.156E+00  Zea mays